Protein AF-E4YL07-F1 (afdb_monomer_lite)

Sequence (299 aa):
MWNIFQQNDKGYEIISSAKDDEYVHQRGNPYQYEKFANAGINSRPESSLFDFERAEDDPHLAEIEAKKEKNRASRNTIGIVIALCAGLMYGLQSVVVKQATLEGISITECLLTRSVFQLGVMPLVSLCSSMSFFVPKHHHRNVFFICTFYTFASTSVFGAFSLILPDAAVAGRSASRTIISVILTVVTLREAVTALQLCALSIAVLGMVLMGISTTQLNDFYVSNSWRIVGGFFLCFLGGLFRSIGFTRYRQIKEEVSAEAIVFWHALQSCCLNVPVSLIFQNYSIPSIKFLHERCSMI

InterPro domains:
  IPR000620 EamA domain [PF00892] (78-211)

Organism: Oikopleura dioica (NCBI:txid34765)

Radius of gyration: 28.69 Å; chains: 1; bounding box: 78×48×98 Å

Foldseek 3Di:
DDDDDDDDPDDDDDDDDDDDDDDPPPPDDPPPVVVPPPPDDDDDDDDPPDPPPDPVPDVVVVVVVVVVVVVVVVVVVVVVVVVVVVLVVLLVLLVVLQVCVVVVNDLLNSLLVVLVVLLVVLVVVCVVVVDDLDDDPVCPVLLVLLLVLLLLLSSLLSLLSNLAPSVLSSLLLVLLLLLLLVVCCCVPVVDDDDPVSVVVNVVSVVVNVVSVVVRVVVCVVPPPDVVSVVSSSVSSNSSSNSNSVSVSSCVVCCVRGPPSSSSNVSSVVSNVVSVVVCVVVDPPPPPDCVVVVVVVVVD

Secondary structure (DSSP, 8-state):
--------SS-------------------TTSGGGGTTS---------------TTS-HHHHHHHHHHHHHHHHHHHHHHHHHHHHHHHHHHHHHHHHHHHHTT--HHHHHHHHHHHHHHHHHHHHHHHT------GGGHHHHHHHHHHHHHHHHHHHHHHHHS-HHHHHHHHHHHHHHHHHHHIIIII-PPPPHHHHHHHHHHHHHHHHHHHHHHHHHTTT---HHHHHHHHHHHHHHHHHHHHHHHHHHHHTTTS-HHHHHHHHHHHHHHHHHHHHHHH-------THHHHHHHTT-

pLDDT: mean 75.44, std 21.83, range [22.44, 97.44]

Structure (mmCIF, N/CA/C/O backbone):
data_AF-E4YL07-F1
#
_entry.id   AF-E4YL07-F1
#
loop_
_atom_site.group_PDB
_atom_site.id
_atom_site.type_symbol
_atom_site.label_atom_id
_atom_site.label_alt_id
_atom_site.label_comp_id
_atom_site.label_asym_id
_atom_site.label_entity_id
_atom_site.label_seq_id
_atom_site.pdbx_PDB_ins_code
_atom_site.Cartn_x
_atom_site.Cartn_y
_atom_site.Cartn_z
_atom_site.occupancy
_atom_site.B_iso_or_equiv
_atom_site.auth_seq_id
_atom_site.auth_comp_id
_atom_site.auth_asym_id
_atom_site.auth_atom_id
_atom_site.pdbx_PDB_model_num
ATOM 1 N N . MET A 1 1 ? -36.630 -2.403 2.784 1.00 32.78 1 MET A N 1
ATOM 2 C CA . MET A 1 1 ? -37.838 -2.886 2.089 1.00 32.78 1 MET A CA 1
ATOM 3 C C . MET A 1 1 ? -37.409 -3.880 1.020 1.00 32.78 1 MET A C 1
ATOM 5 O O . MET A 1 1 ? -37.267 -3.507 -0.130 1.00 32.78 1 MET A O 1
ATOM 9 N N . TRP A 1 2 ? -37.113 -5.104 1.452 1.00 22.44 2 TRP A N 1
ATOM 10 C CA . TRP A 1 2 ? -37.066 -6.330 0.656 1.00 22.44 2 TRP A CA 1
ATOM 11 C C . TRP A 1 2 ? -37.514 -7.416 1.635 1.00 22.44 2 TRP A C 1
ATOM 13 O O . TRP A 1 2 ? -36.857 -7.647 2.648 1.00 22.44 2 TRP A O 1
ATOM 23 N N . ASN A 1 3 ? -38.716 -7.930 1.390 1.00 28.58 3 ASN A N 1
ATOM 24 C CA . ASN A 1 3 ? -39.356 -8.996 2.145 1.00 28.58 3 ASN A CA 1
ATOM 25 C C . ASN A 1 3 ? -38.739 -10.326 1.722 1.00 28.58 3 ASN A C 1
ATOM 27 O O . ASN A 1 3 ? -38.656 -10.598 0.526 1.00 28.58 3 ASN A O 1
ATOM 31 N N . ILE A 1 4 ? -38.403 -11.175 2.688 1.00 29.11 4 ILE A N 1
ATOM 32 C CA . ILE A 1 4 ? -38.381 -12.619 2.476 1.00 29.11 4 ILE A CA 1
ATOM 33 C C . ILE A 1 4 ? -39.263 -13.220 3.563 1.00 29.11 4 ILE A C 1
ATOM 35 O O . ILE A 1 4 ? -38.966 -13.147 4.752 1.00 29.11 4 ILE A O 1
ATOM 39 N N . PHE A 1 5 ? -40.393 -13.746 3.102 1.00 27.59 5 PHE A N 1
ATOM 40 C CA . PHE A 1 5 ? -41.274 -14.637 3.832 1.00 27.59 5 PHE A CA 1
ATOM 41 C C . PHE A 1 5 ? -40.517 -15.930 4.156 1.00 27.59 5 PHE A C 1
ATOM 43 O O . PHE A 1 5 ? -39.962 -16.558 3.256 1.00 27.59 5 PHE A O 1
ATOM 50 N N . GLN A 1 6 ? -40.552 -16.357 5.415 1.00 26.91 6 GLN A N 1
ATOM 51 C CA . GLN A 1 6 ? -40.430 -17.769 5.766 1.00 26.91 6 GLN A CA 1
ATOM 52 C C . GLN A 1 6 ? -41.775 -18.221 6.330 1.00 26.91 6 GLN A C 1
ATOM 54 O O . GLN A 1 6 ? -42.242 -17.727 7.353 1.00 26.91 6 GLN A O 1
ATOM 59 N N . GLN A 1 7 ? -42.414 -19.121 5.589 1.00 26.14 7 GLN A N 1
ATOM 60 C CA . GLN A 1 7 ? -43.639 -19.813 5.954 1.00 26.14 7 GLN A CA 1
ATOM 61 C C . GLN A 1 7 ? -43.263 -20.978 6.877 1.00 26.14 7 GLN A C 1
ATOM 63 O O . GLN A 1 7 ? -42.385 -21.773 6.548 1.00 26.14 7 GLN A O 1
ATOM 68 N N . ASN A 1 8 ? -43.888 -21.017 8.052 1.00 31.56 8 ASN A N 1
ATOM 69 C CA . ASN A 1 8 ? -43.633 -21.974 9.121 1.00 31.56 8 ASN A CA 1
ATOM 70 C C . ASN A 1 8 ? -44.830 -22.937 9.203 1.00 31.56 8 ASN A C 1
ATOM 72 O O . ASN A 1 8 ? -45.934 -22.507 9.533 1.00 31.56 8 ASN A O 1
ATOM 76 N N . ASP A 1 9 ? -44.628 -24.223 8.912 1.00 32.38 9 ASP A N 1
ATOM 77 C CA . ASP A 1 9 ? -45.619 -25.280 9.156 1.00 32.38 9 ASP A CA 1
ATOM 78 C C . ASP A 1 9 ? -45.497 -25.751 10.607 1.00 32.38 9 ASP A C 1
ATOM 80 O O . ASP A 1 9 ? -44.844 -26.757 10.889 1.00 32.38 9 ASP A O 1
ATOM 84 N N . LYS A 1 10 ? -46.085 -24.974 11.526 1.00 31.39 10 LYS A N 1
ATOM 85 C CA . LYS A 1 10 ? -46.635 -25.402 12.829 1.00 31.39 10 LYS A CA 1
ATOM 86 C C . LYS A 1 10 ? -47.114 -24.179 13.617 1.00 31.39 10 LYS A C 1
ATOM 88 O O . LYS A 1 10 ? -46.307 -23.472 14.201 1.00 31.39 10 LYS A O 1
ATOM 93 N N . GLY A 1 11 ? -48.436 -23.992 13.630 1.00 29.00 11 GLY A N 1
ATOM 94 C CA . GLY A 1 11 ? -49.216 -23.445 14.748 1.00 29.00 11 GLY A CA 1
ATOM 95 C C . GLY A 1 11 ? -48.890 -22.029 15.230 1.00 29.00 11 GLY A C 1
ATOM 96 O O . GLY A 1 11 ? -47.898 -21.796 15.908 1.00 29.00 11 GLY A O 1
ATOM 97 N N . TYR A 1 12 ? -49.803 -21.095 14.965 1.00 29.11 12 TYR A N 1
ATOM 98 C CA . TYR A 1 12 ? -49.808 -19.769 15.576 1.00 29.11 12 TYR A CA 1
ATOM 99 C C . TYR A 1 12 ? -50.217 -19.860 17.051 1.00 29.11 12 TYR A C 1
ATOM 101 O O . TYR A 1 12 ? -51.385 -20.098 17.351 1.00 29.11 12 TYR A O 1
ATOM 109 N N . GLU A 1 13 ? -49.277 -19.604 17.959 1.00 27.00 13 GLU A N 1
ATOM 110 C CA . GLU A 1 13 ? -49.576 -19.151 19.317 1.00 27.00 13 GLU A CA 1
ATOM 111 C C . GLU A 1 13 ? -49.213 -17.668 19.423 1.00 27.00 13 GLU A C 1
ATOM 113 O O . GLU A 1 13 ? -48.058 -17.262 19.294 1.00 27.00 13 GLU A O 1
ATOM 118 N N . ILE A 1 14 ? -50.242 -16.842 19.606 1.00 30.27 14 ILE A N 1
ATOM 119 C CA . ILE A 1 14 ? -50.115 -15.432 19.959 1.00 30.27 14 ILE A CA 1
ATOM 120 C C . ILE A 1 14 ? -50.031 -15.393 21.483 1.00 30.27 14 ILE A C 1
ATOM 122 O O . ILE A 1 14 ? -51.046 -15.557 22.155 1.00 30.27 14 ILE A O 1
ATOM 126 N N . ILE A 1 15 ? -48.841 -15.150 22.028 1.00 31.19 15 ILE A N 1
ATOM 127 C CA . ILE A 1 15 ? -48.692 -14.741 23.426 1.00 31.19 15 ILE A CA 1
ATOM 128 C C . ILE A 1 15 ? -48.146 -13.319 23.423 1.00 31.19 15 ILE A C 1
ATOM 130 O O . ILE A 1 15 ? -46.951 -13.073 23.276 1.00 31.19 15 ILE A O 1
ATOM 134 N N . SER A 1 16 ? -49.065 -12.365 23.565 1.00 31.33 16 SER A N 1
ATOM 135 C CA . SER A 1 16 ? -48.730 -11.046 24.075 1.00 31.33 16 SER A CA 1
ATOM 136 C C . SER A 1 16 ? -48.441 -11.182 25.568 1.00 31.33 16 SER A C 1
ATOM 138 O O . SER A 1 16 ? -49.342 -11.526 26.332 1.00 31.33 16 SER A O 1
ATOM 140 N N . SER A 1 17 ? -47.229 -10.858 26.001 1.00 28.56 17 SER A N 1
ATOM 141 C CA . SER A 1 17 ? -47.010 -10.443 27.382 1.00 28.56 17 SER A CA 1
ATOM 142 C C . SER A 1 17 ? -46.048 -9.272 27.389 1.00 28.56 17 SER A C 1
ATOM 144 O O . SER A 1 17 ? -44.857 -9.399 27.123 1.00 28.56 17 SER A O 1
ATOM 146 N N . ALA A 1 18 ? -46.633 -8.107 27.639 1.00 34.38 18 ALA A N 1
ATOM 147 C CA . ALA A 1 18 ? -45.938 -6.974 28.202 1.00 34.38 18 ALA A CA 1
ATOM 148 C C . ALA A 1 18 ? -45.446 -7.324 29.618 1.00 34.38 18 ALA A C 1
ATOM 150 O O . ALA A 1 18 ? -46.061 -8.157 30.283 1.00 34.38 18 ALA A O 1
ATOM 151 N N . LYS A 1 19 ? -44.434 -6.568 30.058 1.00 29.88 19 LYS A N 1
ATOM 152 C CA . LYS A 1 19 ? -43.814 -6.512 31.393 1.00 29.88 19 LYS A CA 1
ATOM 153 C C . LYS A 1 19 ? -42.665 -7.488 31.645 1.00 29.88 19 LYS A C 1
ATOM 155 O O . LYS A 1 19 ? -42.853 -8.697 31.674 1.00 29.88 19 LYS A O 1
ATOM 160 N N . ASP A 1 20 ? -41.482 -6.882 31.733 1.00 33.56 20 ASP A N 1
ATOM 161 C CA . ASP A 1 20 ? -40.489 -6.971 32.819 1.00 33.56 20 ASP A CA 1
ATOM 162 C C . ASP A 1 20 ? -39.134 -6.617 32.175 1.00 33.56 20 ASP A C 1
ATOM 164 O O . ASP A 1 20 ? -38.535 -7.394 31.438 1.00 33.56 20 ASP A O 1
ATOM 168 N N . ASP A 1 21 ? -38.857 -5.324 32.033 1.00 31.08 21 ASP A N 1
ATOM 169 C CA . ASP A 1 21 ? -38.105 -4.502 32.990 1.00 31.08 21 ASP A CA 1
ATOM 170 C C . ASP A 1 21 ? -36.586 -4.773 32.968 1.00 31.08 21 ASP A C 1
ATOM 172 O O . ASP A 1 21 ? -36.065 -5.800 33.384 1.00 31.08 21 ASP A O 1
ATOM 176 N N . GLU A 1 22 ? -35.891 -3.751 32.460 1.00 33.97 22 GLU A N 1
ATOM 177 C CA . GLU A 1 22 ? -34.786 -3.114 33.174 1.00 33.97 22 GLU A CA 1
ATOM 178 C C . GLU A 1 22 ? -33.501 -3.937 33.407 1.00 33.97 22 GLU A C 1
ATOM 180 O O . GLU A 1 22 ? -33.116 -4.253 34.524 1.00 33.97 22 GLU A O 1
ATOM 185 N N . TYR A 1 23 ? -32.717 -4.128 32.340 1.00 30.83 23 TYR A N 1
ATOM 186 C CA . TYR A 1 23 ? -31.251 -4.168 32.457 1.00 30.83 23 TYR A CA 1
ATOM 187 C C . TYR A 1 23 ? -30.631 -3.046 31.628 1.00 30.83 23 TYR A C 1
ATOM 189 O O . TYR A 1 23 ? -30.118 -3.213 30.520 1.00 30.83 23 TYR A O 1
ATOM 197 N N . VAL A 1 24 ? -30.707 -1.850 32.210 1.00 38.53 24 VAL A N 1
ATOM 198 C CA . VAL A 1 24 ? -29.928 -0.682 31.813 1.00 38.53 24 VAL A CA 1
ATOM 199 C C . VAL A 1 24 ? -28.451 -1.015 32.019 1.00 38.53 24 VAL A C 1
ATOM 201 O O . VAL A 1 24 ? -27.961 -1.105 33.142 1.00 38.53 24 VAL A O 1
ATOM 204 N N . HIS A 1 25 ? -27.713 -1.162 30.919 1.00 35.56 25 HIS A N 1
ATOM 205 C CA . HIS A 1 25 ? -26.254 -1.127 30.918 1.00 35.56 25 HIS A CA 1
ATOM 206 C C . HIS A 1 25 ? -25.787 0.285 31.323 1.00 35.56 25 HIS A C 1
ATOM 208 O O . HIS A 1 25 ? -25.454 1.125 30.484 1.00 35.56 25 HIS A O 1
ATOM 214 N N . GLN A 1 26 ? -25.742 0.553 32.630 1.00 36.38 26 GLN A N 1
ATOM 215 C CA . GLN A 1 26 ? -24.944 1.635 33.193 1.00 36.38 26 GLN A CA 1
ATOM 216 C C . GLN A 1 26 ? -23.466 1.285 32.981 1.00 36.38 26 GLN A C 1
ATOM 218 O O . GLN A 1 26 ? -22.849 0.554 33.754 1.00 36.38 26 GLN A O 1
ATOM 223 N N . ARG A 1 27 ? -22.872 1.805 31.902 1.00 38.25 27 ARG A N 1
ATOM 224 C CA . ARG A 1 27 ? -21.420 1.997 31.854 1.00 38.25 27 ARG A CA 1
ATOM 225 C C . ARG A 1 27 ? -21.085 3.063 32.891 1.00 38.25 27 ARG A C 1
ATOM 227 O O . ARG A 1 27 ? -21.367 4.240 32.675 1.00 38.25 27 ARG A O 1
ATOM 234 N N . GLY A 1 28 ? -20.524 2.623 34.014 1.00 34.16 28 GLY A N 1
ATOM 235 C CA . GLY A 1 28 ? -20.015 3.489 35.068 1.00 34.16 28 GLY A CA 1
ATOM 236 C C . GLY A 1 28 ? -19.088 4.554 34.489 1.00 34.16 28 GLY A C 1
ATOM 237 O O . GLY A 1 28 ? -18.113 4.255 33.800 1.00 34.16 28 GLY A O 1
ATOM 238 N N . ASN A 1 29 ? -19.443 5.805 34.749 1.00 35.16 29 ASN A N 1
ATOM 239 C CA . ASN A 1 29 ? -18.642 6.976 34.451 1.00 35.16 29 ASN A CA 1
ATOM 240 C C . ASN A 1 29 ? -17.489 7.020 35.481 1.00 35.16 29 ASN A C 1
ATOM 242 O O . ASN A 1 29 ? -17.779 7.108 36.676 1.00 35.16 29 ASN A O 1
ATOM 246 N N . PRO A 1 30 ? -16.203 6.951 35.086 1.00 44.00 30 PRO A N 1
ATOM 247 C CA . PRO A 1 30 ? -15.077 6.845 36.026 1.00 44.00 30 PRO A CA 1
ATOM 248 C C . PRO A 1 30 ? -14.866 8.083 36.923 1.00 44.00 30 PRO A C 1
ATOM 250 O O . PRO A 1 30 ? -14.010 8.063 37.798 1.00 44.00 30 PRO A O 1
ATOM 253 N N . TYR A 1 31 ? -15.667 9.140 36.764 1.00 41.28 31 TYR A N 1
ATOM 254 C CA . TYR A 1 31 ? -15.576 10.382 37.538 1.00 41.28 31 TYR A CA 1
ATOM 255 C C . TYR A 1 31 ? -16.430 10.417 38.818 1.00 41.28 31 TYR A C 1
ATOM 257 O O . TYR A 1 31 ? -16.437 11.428 39.516 1.00 41.28 31 TYR A O 1
ATOM 265 N N . GLN A 1 32 ? -17.162 9.350 39.161 1.00 38.47 32 GLN A N 1
ATOM 266 C CA . GLN A 1 32 ? -18.010 9.356 40.366 1.00 38.47 32 GLN A CA 1
ATOM 267 C C . GLN A 1 32 ? -17.274 8.990 41.669 1.00 38.47 32 GLN A C 1
ATOM 269 O O . GLN A 1 32 ? -17.819 9.221 42.747 1.00 38.47 32 GLN A O 1
ATOM 274 N N . TYR A 1 33 ? -16.030 8.501 41.596 1.00 40.25 33 TYR A N 1
ATOM 275 C CA . TYR A 1 33 ? -15.240 8.140 42.782 1.00 40.25 33 TYR A CA 1
ATOM 276 C C . TYR A 1 33 ? -14.569 9.333 43.485 1.00 40.25 33 TYR A C 1
ATOM 278 O O . TYR A 1 33 ? -14.277 9.246 44.674 1.00 40.25 33 TYR A O 1
ATOM 286 N N . GLU A 1 34 ? -14.396 10.483 42.826 1.00 42.44 34 GLU A N 1
ATOM 287 C CA . GLU A 1 34 ? -13.798 11.667 43.474 1.00 42.44 34 GLU A CA 1
ATOM 288 C C . GLU A 1 34 ? -14.759 12.396 44.426 1.00 42.44 34 GLU A C 1
ATOM 290 O O . GLU A 1 34 ? -14.327 13.190 45.262 1.00 42.44 34 GLU A O 1
ATOM 295 N N . LYS A 1 35 ? -16.068 12.114 44.363 1.00 41.03 35 LYS A N 1
ATOM 296 C CA . LYS A 1 35 ? -17.064 12.843 45.164 1.00 41.03 35 LYS A CA 1
ATOM 297 C C . LYS A 1 35 ? -17.177 12.369 46.619 1.00 41.03 35 LYS A C 1
ATOM 299 O O . LYS A 1 35 ? -17.832 13.040 47.410 1.00 41.03 35 LYS A O 1
ATOM 304 N N . PHE A 1 36 ? -16.512 11.271 46.983 1.00 44.47 36 PHE A N 1
ATOM 305 C CA . PHE A 1 36 ? -16.490 10.752 48.357 1.00 44.47 36 PHE A CA 1
ATOM 306 C C . PHE A 1 36 ? -15.168 11.002 49.096 1.00 44.47 36 PHE A C 1
ATOM 308 O O . PHE A 1 36 ? -15.112 10.804 50.304 1.00 44.47 36 PHE A O 1
ATOM 315 N N . ALA A 1 37 ? -14.126 11.498 48.420 1.00 46.59 37 ALA A N 1
ATOM 316 C CA . ALA A 1 37 ? -12.819 11.723 49.045 1.00 46.59 37 ALA A CA 1
ATOM 317 C C . ALA A 1 37 ? -12.710 13.048 49.830 1.00 46.59 37 ALA A C 1
ATOM 319 O O . ALA A 1 37 ? -11.766 13.222 50.591 1.00 46.59 37 ALA A O 1
ATOM 320 N N . ASN A 1 38 ? -13.665 13.977 49.679 1.00 44.72 38 ASN A N 1
ATOM 321 C CA . ASN A 1 38 ? -13.593 15.323 50.274 1.00 44.72 38 ASN A CA 1
ATOM 322 C C . ASN A 1 38 ? -14.697 15.636 51.303 1.00 44.72 38 ASN A C 1
ATOM 324 O O . ASN A 1 38 ? -14.893 16.795 51.672 1.00 44.72 38 ASN A O 1
ATOM 328 N N . ALA A 1 39 ? -15.408 14.627 51.810 1.00 41.34 39 ALA A N 1
ATOM 329 C CA . ALA A 1 39 ? -16.344 14.819 52.913 1.00 41.34 39 ALA A CA 1
ATOM 330 C C . ALA A 1 39 ? -15.620 14.715 54.269 1.00 41.34 39 ALA A C 1
ATOM 332 O O . ALA A 1 39 ? -15.518 13.645 54.852 1.00 41.34 39 ALA A O 1
ATOM 333 N N . GLY A 1 40 ? -15.135 15.860 54.754 1.00 39.84 40 GLY A N 1
ATOM 334 C CA . GLY A 1 40 ? -15.145 16.231 56.174 1.00 39.84 40 GLY A CA 1
ATOM 335 C C . GLY A 1 40 ? -14.431 15.312 57.168 1.00 39.84 40 GLY A C 1
ATOM 336 O O . GLY A 1 40 ? -15.035 14.437 57.780 1.00 39.84 40 GLY A O 1
ATOM 337 N N . ILE A 1 41 ? -13.178 15.657 57.465 1.00 49.72 41 ILE A N 1
ATOM 338 C CA . ILE A 1 41 ? -12.532 15.352 58.744 1.00 49.72 41 ILE A CA 1
ATOM 339 C C . ILE A 1 41 ? -13.345 16.046 59.847 1.00 49.72 41 ILE A C 1
ATOM 341 O O . ILE A 1 41 ? -13.271 17.263 59.987 1.00 49.72 41 ILE A O 1
ATOM 345 N N . ASN A 1 42 ? -14.126 15.283 60.611 1.00 42.34 42 ASN A N 1
ATOM 346 C CA . ASN A 1 42 ? -14.550 15.641 61.965 1.00 42.34 42 ASN A CA 1
ATOM 347 C C . ASN A 1 42 ? -14.788 14.361 62.782 1.00 42.34 42 ASN A C 1
ATOM 349 O O . ASN A 1 42 ? -15.813 13.696 62.671 1.00 42.34 42 ASN A O 1
ATOM 353 N N . SER A 1 43 ? -13.756 14.023 63.553 1.00 51.12 43 SER A N 1
ATOM 354 C CA . SER A 1 43 ? -13.788 13.392 64.878 1.00 51.12 43 SER A CA 1
ATOM 355 C C . SER A 1 43 ? -15.057 12.630 65.299 1.00 51.12 43 SER A C 1
ATOM 357 O O . SER A 1 43 ? -15.980 13.182 65.898 1.00 51.12 43 SER A O 1
ATOM 359 N N . ARG A 1 44 ? -14.995 11.299 65.185 1.00 36.06 44 ARG A N 1
ATOM 360 C CA . ARG A 1 44 ? -15.591 10.387 66.173 1.00 36.06 44 ARG A CA 1
ATOM 361 C C . ARG A 1 44 ? -14.720 9.134 66.325 1.00 36.06 44 ARG A C 1
ATOM 363 O O . ARG A 1 44 ? -14.336 8.567 65.304 1.00 36.06 44 ARG A O 1
ATOM 370 N N . PRO A 1 45 ? -14.376 8.722 67.558 1.00 51.12 45 PRO A N 1
ATOM 371 C CA . PRO A 1 45 ? -13.672 7.475 67.802 1.00 51.12 45 PRO A CA 1
ATOM 372 C C . PRO A 1 45 ? -14.673 6.311 67.874 1.00 51.12 45 PRO A C 1
ATOM 374 O O . PRO A 1 45 ? -15.839 6.508 68.205 1.00 51.12 45 PRO A O 1
ATOM 377 N N . GLU A 1 46 ? -14.168 5.113 67.591 1.00 48.91 46 GLU A N 1
ATOM 378 C CA . GLU A 1 46 ? -14.812 3.806 67.784 1.00 48.91 46 GLU A CA 1
ATOM 379 C C . GLU A 1 46 ? -15.950 3.419 66.829 1.00 48.91 46 GLU A C 1
ATOM 381 O O . GLU A 1 46 ? -17.139 3.517 67.117 1.00 48.91 46 GLU A O 1
ATOM 386 N N . SER A 1 47 ? -15.545 2.798 65.723 1.00 41.19 47 SER A N 1
ATOM 387 C CA . SER A 1 47 ? -16.241 1.624 65.194 1.00 41.19 47 SER A CA 1
ATOM 388 C C . SER A 1 47 ? -15.218 0.714 64.515 1.00 41.19 47 SER A C 1
ATOM 390 O O . SER A 1 47 ? -14.841 0.926 63.364 1.00 41.19 47 SER A O 1
ATOM 392 N N . SER A 1 48 ? -14.742 -0.286 65.251 1.00 45.53 48 SER A N 1
ATOM 393 C CA . SER A 1 48 ? -13.951 -1.413 64.754 1.00 45.53 48 SER A CA 1
ATOM 394 C C . SER A 1 48 ? -14.880 -2.443 64.100 1.00 45.53 48 SER A C 1
ATOM 396 O O . SER A 1 48 ? -15.107 -3.518 64.652 1.00 45.53 48 SER A O 1
ATOM 398 N N . LEU A 1 49 ? -15.519 -2.082 62.985 1.00 45.19 49 LEU A N 1
ATOM 399 C CA . LEU A 1 49 ? -16.429 -3.002 62.294 1.00 45.19 49 LEU A CA 1
ATOM 400 C C . LEU A 1 49 ? -16.537 -2.733 60.789 1.00 45.19 49 LEU A C 1
ATOM 402 O O . LEU A 1 49 ? -17.618 -2.792 60.221 1.00 45.19 49 LEU A O 1
ATOM 406 N N . PHE A 1 50 ? -15.412 -2.420 60.157 1.00 41.31 50 PHE A N 1
ATOM 407 C CA . PHE A 1 50 ? -15.205 -2.629 58.728 1.00 41.31 50 PHE A CA 1
ATOM 408 C C . PHE A 1 50 ? -13.725 -2.949 58.553 1.00 41.31 50 PHE A C 1
ATOM 410 O O . PHE A 1 50 ? -12.916 -2.066 58.268 1.00 41.31 50 PHE A O 1
ATOM 417 N N . ASP A 1 51 ? -13.369 -4.214 58.773 1.00 42.94 51 ASP A N 1
ATOM 418 C CA . ASP A 1 51 ? -12.190 -4.763 58.120 1.00 42.94 51 ASP A CA 1
ATOM 419 C C . ASP A 1 51 ? -12.479 -4.672 56.621 1.00 42.94 51 ASP A C 1
ATOM 421 O O . ASP A 1 51 ? -13.238 -5.458 56.054 1.00 42.94 51 ASP A O 1
ATOM 425 N N . PHE A 1 52 ? -11.935 -3.637 55.981 1.00 45.97 52 PHE A N 1
ATOM 426 C CA . PHE A 1 52 ? -11.661 -3.678 54.554 1.00 45.97 52 PHE A CA 1
ATOM 427 C C . PHE A 1 52 ? -10.619 -4.782 54.365 1.00 45.97 52 PHE A C 1
ATOM 429 O O . PHE A 1 52 ? -9.421 -4.513 54.265 1.00 45.97 52 PHE A O 1
ATOM 436 N N . GLU A 1 53 ? -11.081 -6.032 54.360 1.00 48.94 53 GLU A N 1
ATOM 437 C CA . GLU A 1 53 ? -10.397 -7.114 53.671 1.00 48.94 53 GLU A CA 1
ATOM 438 C C . GLU A 1 53 ? -10.091 -6.553 52.284 1.00 48.94 53 GLU A C 1
ATOM 440 O O . GLU A 1 53 ? -10.989 -6.154 51.532 1.00 48.94 53 GLU A O 1
ATOM 445 N N . ARG A 1 54 ? -8.799 -6.333 52.028 1.00 52.06 54 ARG A N 1
ATOM 446 C CA . ARG A 1 54 ? -8.325 -5.763 50.776 1.00 52.06 54 ARG A CA 1
ATOM 447 C C . ARG A 1 54 ? -8.974 -6.560 49.661 1.00 52.06 54 ARG A C 1
ATOM 449 O O . ARG A 1 54 ? -8.815 -7.771 49.592 1.00 52.06 54 ARG A O 1
ATOM 456 N N . ALA A 1 55 ? -9.595 -5.863 48.719 1.00 50.59 55 ALA A N 1
ATOM 457 C CA . ALA A 1 55 ? -10.020 -6.447 47.452 1.00 50.59 55 ALA A CA 1
ATOM 458 C C . ALA A 1 55 ? -8.853 -7.077 46.640 1.00 50.59 55 ALA A C 1
ATOM 460 O O . ALA A 1 55 ? -9.078 -7.530 45.525 1.00 50.59 55 ALA A O 1
ATOM 461 N N . GLU A 1 56 ? -7.621 -7.101 47.173 1.00 54.22 56 GLU A N 1
ATOM 462 C CA . GLU A 1 56 ? -6.476 -7.868 46.667 1.00 54.22 56 GLU A CA 1
ATOM 463 C C . GLU A 1 56 ? -6.546 -9.371 47.000 1.00 54.22 56 GLU A C 1
ATOM 465 O O . GLU A 1 56 ? -5.894 -10.145 46.305 1.00 54.22 56 GLU A O 1
ATOM 470 N N . ASP A 1 57 ? -7.339 -9.803 47.990 1.00 58.53 57 ASP A N 1
ATOM 471 C CA . ASP A 1 57 ? -7.369 -11.209 48.439 1.00 58.53 57 ASP A CA 1
ATOM 472 C C . ASP A 1 57 ? -8.531 -12.037 47.849 1.00 58.53 57 ASP A C 1
ATOM 474 O O . ASP A 1 57 ? -8.694 -13.205 48.201 1.00 58.53 57 ASP A O 1
ATOM 478 N N . ASP A 1 58 ? -9.328 -11.485 46.920 1.00 67.56 58 ASP A N 1
ATOM 479 C CA . ASP A 1 58 ? -10.354 -12.263 46.212 1.00 67.56 58 ASP A CA 1
ATOM 480 C C . ASP A 1 58 ? -9.701 -13.120 45.100 1.00 67.56 58 ASP A C 1
ATOM 482 O O . ASP A 1 58 ? -9.287 -12.582 44.060 1.00 67.56 58 ASP A O 1
ATOM 486 N N . PRO A 1 59 ? -9.621 -14.460 45.255 1.00 73.12 59 PRO A N 1
ATOM 487 C CA . PRO A 1 59 ? -8.985 -15.344 44.276 1.00 73.12 59 PRO A CA 1
ATOM 488 C C . PRO A 1 59 ? -9.656 -15.280 42.895 1.00 73.12 59 PRO A C 1
ATOM 490 O O . PRO A 1 59 ? -9.015 -15.563 41.878 1.00 73.12 59 PRO A O 1
ATOM 493 N N . HIS A 1 60 ? -10.923 -14.863 42.830 1.00 74.56 60 HIS A N 1
ATOM 494 C CA . HIS A 1 60 ? -11.656 -14.716 41.580 1.00 74.56 60 HIS A CA 1
ATOM 495 C C . HIS A 1 60 ? -11.219 -13.464 40.794 1.00 74.56 60 HIS A C 1
ATOM 497 O O . HIS A 1 60 ? -11.217 -13.473 39.558 1.00 74.56 60 HIS A O 1
ATOM 503 N N . LEU A 1 61 ? -10.783 -12.394 41.473 1.00 73.38 61 LEU A N 1
ATOM 504 C CA . LEU A 1 61 ? -10.263 -11.191 40.816 1.00 73.38 61 LEU A CA 1
ATOM 505 C C . LEU A 1 61 ? -8.884 -11.453 40.191 1.00 73.38 61 LEU A C 1
ATOM 507 O O . LEU A 1 61 ? -8.663 -11.095 39.031 1.00 73.38 61 LEU A O 1
ATOM 511 N N . ALA A 1 62 ? -8.011 -12.173 40.902 1.00 77.19 62 ALA A N 1
ATOM 512 C CA . ALA A 1 62 ? -6.705 -12.598 40.397 1.00 77.19 62 ALA A CA 1
ATOM 513 C C . ALA A 1 62 ? -6.823 -13.512 39.159 1.00 77.19 62 ALA A C 1
ATOM 515 O O . ALA A 1 62 ? -6.079 -13.351 38.187 1.00 77.19 62 ALA A O 1
ATOM 516 N N . GLU A 1 63 ? -7.801 -14.427 39.133 1.00 80.06 63 GLU A N 1
ATOM 517 C CA . GLU A 1 63 ? -8.062 -15.271 37.958 1.00 80.06 63 GLU A CA 1
ATOM 518 C C . GLU A 1 63 ? -8.558 -14.447 36.754 1.00 80.06 63 GLU A C 1
ATOM 520 O O . GLU A 1 63 ? -8.122 -14.661 35.614 1.00 80.06 63 GLU A O 1
ATOM 525 N N . ILE A 1 64 ? -9.430 -13.457 36.985 1.00 79.81 64 ILE A N 1
ATOM 526 C CA . ILE A 1 64 ? -9.907 -12.544 35.936 1.00 79.81 64 ILE A CA 1
ATOM 527 C C . ILE A 1 64 ? -8.754 -11.704 35.374 1.00 79.81 64 ILE A C 1
ATOM 529 O O . ILE A 1 64 ? -8.682 -11.511 34.153 1.00 79.81 64 ILE A O 1
ATOM 533 N N . GLU A 1 65 ? -7.856 -11.203 36.221 1.00 80.62 65 GLU A N 1
ATOM 534 C CA . GLU A 1 65 ? -6.685 -10.431 35.797 1.00 80.62 65 GLU A CA 1
ATOM 535 C C . GLU A 1 65 ? -5.689 -11.286 35.013 1.00 80.62 65 GLU A C 1
ATOM 537 O O . GLU A 1 65 ? -5.320 -10.902 33.899 1.00 80.62 65 GLU A O 1
ATOM 542 N N . ALA A 1 66 ? -5.372 -12.494 35.485 1.00 76.00 66 ALA A N 1
ATOM 543 C CA . ALA A 1 66 ? -4.525 -13.441 34.761 1.00 76.00 66 ALA A CA 1
ATOM 544 C C . ALA A 1 66 ? -5.128 -13.832 33.398 1.00 76.00 66 ALA A C 1
ATOM 546 O O . ALA A 1 66 ? -4.426 -13.908 32.382 1.00 76.00 66 ALA A O 1
ATOM 547 N N . LYS A 1 67 ? -6.452 -14.024 33.322 1.00 78.06 67 LYS A N 1
ATOM 548 C CA . LYS A 1 67 ? -7.156 -14.309 32.060 1.00 78.06 67 LYS A CA 1
ATOM 549 C C . LYS A 1 67 ? -7.153 -13.100 31.120 1.00 78.06 67 LYS A C 1
ATOM 551 O O . LYS A 1 67 ? -6.973 -13.271 29.910 1.00 78.06 67 LYS A O 1
ATOM 556 N N . LYS A 1 68 ? -7.309 -11.877 31.642 1.00 75.31 68 LYS A N 1
ATOM 557 C CA . LYS A 1 68 ? -7.176 -10.628 30.866 1.00 75.31 68 LYS A CA 1
ATOM 558 C C . LYS A 1 68 ? -5.754 -10.447 30.341 1.00 75.31 68 LYS A C 1
ATOM 560 O O . LYS A 1 68 ? -5.589 -10.096 29.171 1.00 75.31 68 LYS A O 1
ATOM 565 N N . GLU A 1 69 ? -4.746 -10.720 31.161 1.00 77.25 69 GLU A N 1
ATOM 566 C CA . GLU A 1 69 ? -3.338 -10.608 30.791 1.00 77.25 69 GLU A CA 1
ATOM 567 C C . GLU A 1 69 ? -2.953 -11.649 29.733 1.00 77.25 69 GLU A C 1
ATOM 569 O O . GLU A 1 69 ? -2.398 -11.290 28.692 1.00 77.25 69 GLU A O 1
ATOM 574 N N . LYS A 1 70 ? -3.376 -12.908 29.901 1.00 75.88 70 LYS A N 1
ATOM 575 C CA . LYS A 1 70 ? -3.206 -13.971 28.898 1.00 75.88 70 LYS A CA 1
ATOM 576 C C . LYS A 1 70 ? -3.878 -13.622 27.566 1.00 75.88 70 LYS A C 1
ATOM 578 O O . LYS A 1 70 ? -3.279 -13.794 26.502 1.00 75.88 70 LYS A O 1
ATOM 583 N N . ASN A 1 71 ? -5.096 -13.077 27.608 1.00 75.12 71 ASN A N 1
ATOM 584 C CA . ASN A 1 71 ? -5.806 -12.619 26.410 1.00 75.12 71 ASN A CA 1
ATOM 585 C C . ASN A 1 71 ? -5.107 -11.422 25.742 1.00 75.12 71 ASN A C 1
ATOM 587 O O . ASN A 1 71 ? -5.067 -11.339 24.511 1.00 75.12 71 ASN A O 1
ATOM 591 N N . ARG A 1 72 ? -4.525 -10.508 26.528 1.00 73.50 72 ARG A N 1
ATOM 592 C CA . ARG A 1 72 ? -3.741 -9.371 26.022 1.00 73.50 72 ARG A CA 1
ATOM 593 C C . ARG A 1 72 ? -2.444 -9.844 25.364 1.00 73.50 72 ARG A C 1
ATOM 595 O O . ARG A 1 72 ? -2.143 -9.400 24.257 1.00 73.50 72 ARG A O 1
ATOM 602 N N . ALA A 1 73 ? -1.725 -10.769 25.997 1.00 72.00 73 ALA A N 1
ATOM 603 C CA . ALA A 1 73 ? -0.511 -11.368 25.453 1.00 72.00 73 ALA A CA 1
ATOM 604 C C . ALA A 1 73 ? -0.792 -12.085 24.123 1.00 72.00 73 ALA A C 1
ATOM 606 O O . ALA A 1 73 ? -0.147 -11.785 23.121 1.00 72.00 73 ALA A O 1
ATOM 607 N N . SER A 1 74 ? -1.826 -12.933 24.069 1.00 80.44 74 SER A N 1
ATOM 608 C CA . SER A 1 74 ? -2.235 -13.627 22.839 1.00 80.44 74 SER A CA 1
ATOM 609 C C . SER A 1 74 ? -2.598 -12.655 21.707 1.00 80.44 74 SER A C 1
ATOM 611 O O . SER A 1 74 ? -2.134 -12.820 20.577 1.00 80.44 74 SER A O 1
ATOM 613 N N . ARG A 1 75 ? -3.352 -11.586 22.002 1.00 78.62 75 ARG A N 1
ATOM 614 C CA . ARG A 1 75 ? -3.708 -10.560 21.008 1.00 78.62 75 ARG A CA 1
ATOM 615 C C . ARG A 1 75 ? -2.481 -9.807 20.483 1.00 78.62 75 ARG A C 1
ATOM 617 O O . ARG A 1 75 ? -2.408 -9.535 19.285 1.00 78.62 75 ARG A O 1
ATOM 624 N N . ASN A 1 76 ? -1.514 -9.506 21.349 1.00 81.69 76 ASN A N 1
ATOM 625 C CA . ASN A 1 76 ? -0.264 -8.860 20.948 1.00 81.69 76 ASN A CA 1
ATOM 626 C C . ASN A 1 76 ? 0.572 -9.776 20.045 1.00 81.69 76 ASN A C 1
ATOM 628 O O . ASN A 1 76 ? 1.046 -9.327 19.001 1.00 81.69 76 ASN A O 1
ATOM 632 N N . THR A 1 77 ? 0.689 -11.063 20.385 1.00 84.56 77 THR A N 1
ATOM 633 C CA . THR A 1 77 ? 1.393 -12.051 19.555 1.00 84.56 77 THR A CA 1
ATOM 634 C C . THR A 1 77 ? 0.749 -12.183 18.177 1.00 84.56 77 THR A C 1
ATOM 636 O O . THR A 1 77 ? 1.453 -12.129 17.171 1.00 84.56 77 THR A O 1
ATOM 639 N N . ILE A 1 78 ? -0.585 -12.271 18.106 1.00 87.12 78 ILE A N 1
ATOM 640 C CA . ILE A 1 78 ? -1.317 -12.321 16.830 1.00 87.12 78 ILE A CA 1
ATOM 641 C C . ILE A 1 78 ? -1.041 -11.063 15.994 1.00 87.12 78 ILE A C 1
ATOM 643 O O . ILE A 1 78 ? -0.768 -11.165 14.799 1.00 87.12 78 ILE A O 1
ATOM 647 N N . GLY A 1 79 ? -1.050 -9.880 16.616 1.00 83.38 79 GLY A N 1
ATOM 648 C CA . GLY A 1 79 ? -0.736 -8.624 15.932 1.00 83.38 79 GLY A CA 1
ATOM 649 C C . GLY A 1 79 ? 0.675 -8.599 15.334 1.00 83.38 79 GLY A C 1
ATOM 650 O O . GLY A 1 79 ? 0.846 -8.184 14.186 1.00 83.38 79 GLY A O 1
ATOM 651 N N . ILE A 1 80 ? 1.673 -9.088 16.077 1.00 85.69 80 ILE A N 1
ATOM 652 C CA . ILE A 1 80 ? 3.065 -9.189 15.606 1.00 85.69 80 ILE A CA 1
ATOM 653 C C . ILE A 1 80 ? 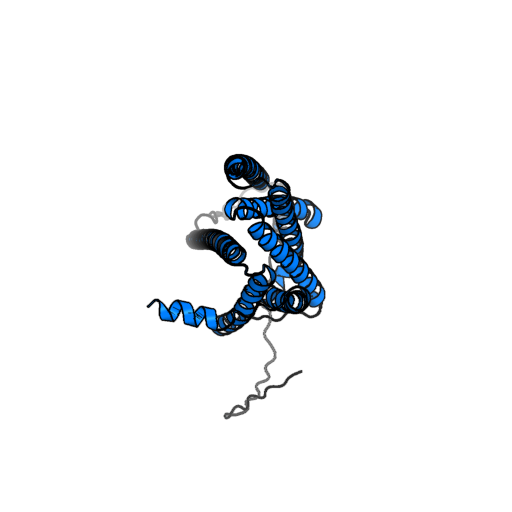3.168 -10.170 14.435 1.00 85.69 80 ILE A C 1
ATOM 655 O O . ILE A 1 80 ? 3.773 -9.838 13.416 1.00 85.69 80 ILE A O 1
ATOM 659 N N . VAL A 1 81 ? 2.539 -11.344 14.539 1.00 90.44 81 VAL A N 1
ATOM 660 C CA . VAL A 1 81 ? 2.537 -12.347 13.462 1.00 90.44 81 VAL A CA 1
ATOM 661 C C . VAL A 1 81 ? 1.901 -11.778 12.192 1.00 90.44 81 VAL A C 1
ATOM 663 O O . VAL A 1 81 ? 2.496 -11.872 11.122 1.00 90.44 81 VAL A O 1
ATOM 666 N N . ILE A 1 82 ? 0.751 -11.103 12.298 1.00 87.75 82 ILE A N 1
ATOM 667 C CA . ILE A 1 82 ? 0.099 -10.457 11.148 1.00 87.75 82 ILE A CA 1
ATOM 668 C C . ILE A 1 82 ? 1.009 -9.387 10.533 1.00 87.75 82 ILE A C 1
ATOM 670 O O . ILE A 1 82 ? 1.112 -9.303 9.309 1.00 87.75 82 ILE A O 1
ATOM 674 N N . ALA A 1 83 ? 1.692 -8.583 11.353 1.00 82.06 83 ALA A N 1
ATOM 675 C CA . ALA A 1 83 ? 2.611 -7.558 10.864 1.00 82.06 83 ALA A CA 1
ATOM 676 C C . ALA A 1 83 ? 3.811 -8.163 10.113 1.00 82.06 83 ALA A C 1
ATOM 678 O O . ALA A 1 83 ? 4.171 -7.662 9.044 1.00 82.06 83 ALA A O 1
ATOM 679 N N . LEU A 1 84 ? 4.386 -9.255 10.628 1.00 87.00 84 LEU A N 1
ATOM 680 C CA . LEU A 1 84 ? 5.481 -9.984 9.980 1.00 87.00 84 LEU A CA 1
ATOM 681 C C . LEU A 1 84 ? 5.029 -10.632 8.668 1.00 87.00 84 LEU A C 1
ATOM 683 O O . LEU A 1 84 ? 5.680 -10.436 7.641 1.00 87.00 84 LEU A O 1
ATOM 687 N N . CYS A 1 85 ? 3.887 -11.325 8.665 1.00 90.00 85 CYS A N 1
ATOM 688 C CA . CYS A 1 85 ? 3.308 -11.905 7.453 1.00 90.00 85 CYS A CA 1
ATOM 689 C C . CYS A 1 85 ? 3.013 -10.827 6.403 1.00 90.00 85 CYS A C 1
ATOM 691 O O . CYS A 1 85 ? 3.350 -10.999 5.233 1.00 90.00 85 CYS A O 1
ATOM 693 N N . ALA A 1 86 ? 2.448 -9.686 6.807 1.00 85.25 86 ALA A N 1
ATOM 694 C CA . ALA A 1 86 ? 2.213 -8.567 5.902 1.00 85.25 86 ALA A CA 1
ATOM 695 C C . ALA A 1 86 ? 3.527 -8.019 5.324 1.00 85.25 86 ALA A C 1
ATOM 697 O O . ALA A 1 86 ? 3.601 -7.764 4.123 1.00 85.25 86 ALA A O 1
ATOM 698 N N . GLY A 1 87 ? 4.564 -7.859 6.153 1.00 85.38 87 GLY A N 1
ATOM 699 C CA . GLY A 1 87 ? 5.894 -7.431 5.712 1.00 85.38 87 GLY A CA 1
ATOM 700 C C . GLY A 1 87 ? 6.496 -8.378 4.673 1.00 85.38 87 GLY A C 1
ATOM 701 O O . GLY A 1 87 ? 6.903 -7.926 3.602 1.00 85.38 87 GLY A O 1
ATOM 702 N N . LEU A 1 88 ? 6.466 -9.684 4.949 1.00 89.56 88 LEU A N 1
ATOM 703 C CA . LEU A 1 88 ? 6.955 -10.725 4.043 1.00 89.56 88 LEU A CA 1
ATOM 704 C C . LEU A 1 88 ? 6.200 -10.718 2.707 1.00 89.56 88 LEU A C 1
ATOM 706 O O . LEU A 1 88 ? 6.822 -10.717 1.648 1.00 89.56 88 LEU A O 1
ATOM 710 N N . MET A 1 89 ? 4.865 -10.651 2.747 1.00 90.12 89 MET A N 1
ATOM 711 C CA . MET A 1 89 ? 4.037 -10.604 1.538 1.00 90.12 89 MET A CA 1
ATOM 712 C C . MET A 1 89 ? 4.306 -9.350 0.703 1.00 90.12 89 MET A C 1
ATOM 714 O O . MET A 1 89 ? 4.362 -9.436 -0.521 1.00 90.12 89 MET A O 1
ATOM 718 N N . TYR A 1 90 ? 4.530 -8.193 1.335 1.00 85.88 90 TYR A N 1
ATOM 719 C CA . TYR A 1 90 ? 4.903 -6.978 0.607 1.00 85.88 90 TYR A CA 1
ATOM 720 C C . TYR A 1 90 ? 6.305 -7.052 -0.008 1.00 85.88 90 TYR A C 1
ATOM 722 O O . TYR A 1 90 ? 6.497 -6.510 -1.096 1.00 85.88 90 TYR A O 1
ATOM 730 N N . GLY A 1 91 ? 7.259 -7.709 0.659 1.00 87.38 91 GLY A N 1
ATOM 731 C CA . GLY A 1 91 ? 8.588 -7.974 0.103 1.00 87.38 91 GLY A CA 1
ATOM 732 C C . GLY A 1 91 ? 8.535 -8.926 -1.093 1.00 87.38 91 GLY A C 1
ATOM 733 O O . GLY A 1 91 ? 9.119 -8.649 -2.134 1.00 87.38 91 GLY A O 1
ATOM 734 N N . LEU A 1 92 ? 7.759 -10.008 -1.000 1.00 91.31 92 LEU A N 1
ATOM 735 C CA . LEU A 1 92 ? 7.559 -10.919 -2.129 1.00 91.31 92 LEU A CA 1
ATOM 736 C C . LEU A 1 92 ? 6.872 -10.209 -3.304 1.00 91.31 92 LEU A C 1
ATOM 738 O O . LEU A 1 92 ? 7.294 -10.335 -4.452 1.00 91.31 92 LEU A O 1
ATOM 742 N N . GLN A 1 93 ? 5.845 -9.410 -3.011 1.00 91.25 93 GLN A N 1
ATOM 743 C CA . GLN A 1 93 ? 5.131 -8.628 -4.013 1.00 91.25 93 GLN A CA 1
ATOM 744 C C . GLN A 1 93 ? 6.063 -7.675 -4.774 1.00 91.25 93 GLN A C 1
ATOM 746 O O . GLN A 1 93 ? 5.915 -7.536 -5.986 1.00 91.25 93 GLN A O 1
ATOM 751 N N . SER A 1 94 ? 7.005 -7.009 -4.098 1.00 90.06 94 SER A N 1
ATOM 752 C CA . SER A 1 94 ? 7.916 -6.074 -4.767 1.00 90.06 94 SER A CA 1
ATOM 753 C C . SER A 1 94 ? 8.871 -6.783 -5.729 1.00 90.06 94 SER A C 1
ATOM 755 O O . SER A 1 94 ? 9.103 -6.278 -6.828 1.00 90.06 94 SER A O 1
ATOM 757 N N . VAL A 1 95 ? 9.360 -7.973 -5.366 1.00 90.00 95 VAL A N 1
ATOM 758 C CA . VAL A 1 95 ? 10.200 -8.813 -6.237 1.00 90.00 95 VAL A CA 1
ATOM 759 C C . VAL A 1 95 ? 9.418 -9.289 -7.462 1.00 90.00 95 VAL A C 1
ATOM 761 O O . VAL A 1 95 ? 9.890 -9.123 -8.585 1.00 90.00 95 VAL A O 1
ATOM 764 N N . VAL A 1 96 ? 8.198 -9.804 -7.270 1.00 91.25 96 VAL A N 1
ATOM 765 C CA . VAL A 1 96 ? 7.341 -10.277 -8.374 1.00 91.25 96 VAL A CA 1
ATOM 766 C C . VAL A 1 96 ? 7.014 -9.144 -9.348 1.00 91.25 96 VAL A C 1
ATOM 768 O O . VAL A 1 96 ? 7.133 -9.323 -10.557 1.00 91.25 96 VAL A O 1
ATOM 771 N N . VAL A 1 97 ? 6.653 -7.958 -8.846 1.00 90.06 97 VAL A N 1
ATOM 772 C CA . VAL A 1 97 ? 6.357 -6.795 -9.702 1.00 90.06 97 VAL A CA 1
ATOM 773 C C . VAL A 1 97 ? 7.596 -6.347 -10.477 1.00 90.06 97 VAL A C 1
ATOM 775 O O . VAL A 1 97 ? 7.487 -6.009 -11.657 1.00 90.06 97 VAL A O 1
ATOM 778 N N . LYS A 1 98 ? 8.780 -6.363 -9.849 1.00 89.12 98 LYS A N 1
ATOM 779 C CA . LYS A 1 98 ? 10.033 -6.032 -10.537 1.00 89.12 98 LYS A CA 1
ATOM 780 C C . LYS A 1 98 ? 10.320 -7.014 -11.668 1.00 89.12 98 LYS A C 1
ATOM 782 O O . LYS A 1 98 ? 10.593 -6.566 -12.777 1.00 89.12 98 LYS A O 1
ATOM 787 N N . GLN A 1 99 ? 10.213 -8.314 -11.399 1.00 89.56 99 GLN A N 1
ATOM 788 C CA . GLN A 1 99 ? 10.419 -9.363 -12.396 1.00 89.56 99 GLN A CA 1
ATOM 789 C C . GLN A 1 99 ? 9.434 -9.226 -13.565 1.00 89.56 99 GLN A C 1
ATOM 791 O O . GLN A 1 99 ? 9.858 -9.188 -14.715 1.00 89.56 99 GLN A O 1
ATOM 796 N N . ALA A 1 100 ? 8.143 -9.039 -13.275 1.00 89.19 100 ALA A N 1
ATOM 797 C CA . ALA A 1 100 ? 7.116 -8.818 -14.293 1.00 89.19 100 ALA A CA 1
ATOM 798 C C . ALA A 1 100 ? 7.430 -7.594 -15.173 1.00 89.19 100 ALA A C 1
ATOM 800 O O . ALA A 1 100 ? 7.327 -7.652 -16.395 1.00 89.19 100 ALA A O 1
ATOM 801 N N . THR A 1 101 ? 7.890 -6.500 -14.559 1.00 87.56 101 THR A N 1
ATOM 802 C CA . THR A 1 101 ? 8.285 -5.288 -15.295 1.00 87.56 101 THR A CA 1
ATOM 803 C C . THR A 1 101 ? 9.490 -5.542 -16.209 1.00 87.56 101 THR A C 1
ATOM 805 O O . THR A 1 101 ? 9.539 -5.013 -17.318 1.00 87.56 101 THR A O 1
ATOM 808 N N . LEU A 1 102 ? 10.467 -6.345 -15.769 1.00 85.62 102 LEU A N 1
ATOM 809 C CA . LEU A 1 102 ? 11.626 -6.726 -16.589 1.00 85.62 102 LEU A CA 1
ATOM 810 C C . LEU A 1 102 ? 11.227 -7.610 -17.779 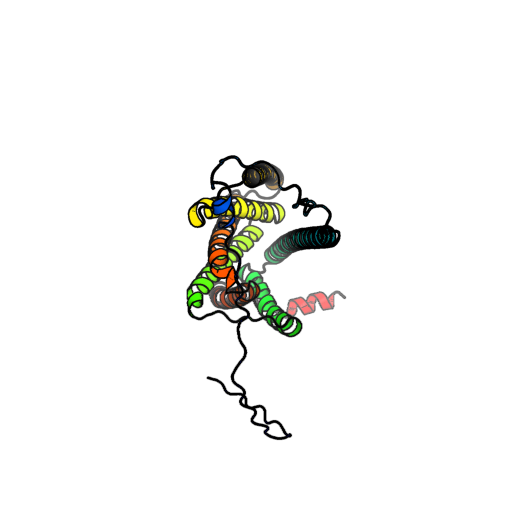1.00 85.62 102 LEU A C 1
ATOM 812 O O . LEU A 1 102 ? 11.839 -7.509 -18.838 1.00 85.62 102 LEU A O 1
ATOM 816 N N . GLU A 1 103 ? 10.179 -8.420 -17.624 1.00 87.88 103 GLU A N 1
ATOM 817 C CA . GLU A 1 103 ? 9.574 -9.229 -18.693 1.00 87.88 103 GLU A CA 1
ATOM 818 C C . GLU A 1 103 ? 8.670 -8.408 -19.636 1.00 87.88 103 GLU A C 1
ATOM 820 O O . GLU A 1 103 ? 8.105 -8.950 -20.584 1.00 87.88 103 GLU A O 1
ATOM 825 N N . GLY A 1 104 ? 8.553 -7.093 -19.416 1.00 85.81 104 GLY A N 1
ATOM 826 C CA . GLY A 1 104 ? 7.784 -6.179 -20.263 1.00 85.81 104 GLY A CA 1
ATOM 827 C C . GLY A 1 104 ? 6.300 -6.069 -19.905 1.00 85.81 104 GLY A C 1
ATOM 828 O O . GLY A 1 104 ? 5.569 -5.368 -20.603 1.00 85.81 104 GLY A O 1
ATOM 829 N N . ILE A 1 105 ? 5.854 -6.706 -18.817 1.00 88.12 105 ILE A N 1
ATOM 830 C CA . ILE A 1 105 ? 4.488 -6.562 -18.296 1.00 88.12 105 ILE A CA 1
ATOM 831 C C . ILE A 1 105 ? 4.330 -5.151 -17.733 1.00 88.12 105 ILE A C 1
ATOM 833 O O . ILE A 1 105 ? 5.175 -4.664 -16.970 1.00 88.12 105 ILE A O 1
ATOM 837 N N . SER A 1 106 ? 3.238 -4.473 -18.084 1.00 89.69 106 SER A N 1
ATOM 838 C CA . SER A 1 106 ? 3.038 -3.103 -17.618 1.00 89.69 106 SER A CA 1
ATOM 839 C C . SER A 1 106 ? 2.650 -3.049 -16.137 1.00 89.69 106 SER A C 1
ATOM 841 O O . SER A 1 106 ? 2.049 -3.963 -15.562 1.00 89.69 106 SER A O 1
ATOM 843 N N . ILE A 1 107 ? 2.938 -1.914 -15.498 1.00 89.62 107 ILE A N 1
ATOM 844 C CA . ILE A 1 107 ? 2.501 -1.646 -14.120 1.00 89.62 107 ILE A CA 1
ATOM 845 C C . ILE A 1 107 ? 0.972 -1.723 -14.008 1.00 89.62 107 ILE A C 1
ATOM 847 O O . ILE A 1 107 ? 0.447 -2.246 -13.022 1.00 89.62 107 ILE A O 1
ATOM 851 N N . THR A 1 108 ? 0.261 -1.222 -15.019 1.00 89.62 108 THR A N 1
ATOM 852 C CA . THR A 1 108 ? -1.203 -1.218 -15.063 1.00 89.62 108 THR A CA 1
ATOM 853 C C . THR A 1 108 ? -1.759 -2.640 -15.115 1.00 89.62 108 THR A C 1
ATOM 855 O O . THR A 1 108 ? -2.701 -2.939 -14.383 1.00 89.62 108 THR A O 1
ATOM 858 N N . GLU A 1 109 ? -1.142 -3.543 -15.884 1.00 89.50 109 GLU A N 1
ATOM 859 C CA . GLU A 1 109 ? -1.495 -4.973 -15.915 1.00 89.50 109 GLU A CA 1
ATOM 860 C C . GLU A 1 109 ? -1.263 -5.646 -14.564 1.00 89.50 109 GLU A C 1
ATOM 862 O O . GLU A 1 109 ? -2.124 -6.387 -14.081 1.00 89.50 109 GLU A O 1
ATOM 867 N N . CYS A 1 110 ? -0.138 -5.349 -13.908 1.00 90.88 110 CYS A N 1
ATOM 868 C CA . CYS A 1 110 ? 0.153 -5.874 -12.574 1.00 90.88 110 CYS A CA 1
ATOM 869 C C . CYS A 1 110 ? -0.896 -5.407 -11.546 1.00 90.88 110 CYS A C 1
ATOM 871 O O . CYS A 1 110 ? -1.379 -6.197 -10.726 1.00 90.88 110 CYS A O 1
ATOM 873 N N . LEU A 1 111 ? -1.277 -4.125 -11.589 1.00 91.75 111 LEU A N 1
ATOM 874 C CA . LEU A 1 111 ? -2.305 -3.550 -10.714 1.00 91.75 111 LEU A CA 1
ATOM 875 C C . LEU A 1 111 ? -3.695 -4.121 -11.002 1.00 91.75 111 LEU A C 1
ATOM 877 O O . LEU A 1 111 ? -4.442 -4.412 -10.061 1.00 91.75 111 LEU A O 1
ATOM 881 N N . LEU A 1 112 ? -4.035 -4.305 -12.278 1.00 92.56 112 LEU A N 1
ATOM 882 C CA . LEU A 1 112 ? -5.302 -4.892 -12.695 1.00 92.56 112 LEU A CA 1
ATOM 883 C C . LEU A 1 112 ? -5.397 -6.349 -12.238 1.00 92.56 112 LEU A C 1
ATOM 885 O O . LEU A 1 112 ? -6.368 -6.704 -11.576 1.00 92.56 112 LEU A O 1
ATOM 889 N N . THR A 1 113 ? -4.360 -7.152 -12.487 1.00 91.50 113 THR A N 1
ATOM 890 C CA . THR A 1 113 ? -4.283 -8.560 -12.062 1.00 91.50 113 THR A CA 1
ATOM 891 C C . THR A 1 113 ? -4.471 -8.689 -10.555 1.00 91.50 113 THR A C 1
ATOM 893 O O . THR A 1 113 ? -5.303 -9.471 -10.091 1.00 91.50 113 THR A O 1
ATOM 896 N N . ARG A 1 114 ? -3.772 -7.856 -9.773 1.00 92.44 114 ARG A N 1
ATOM 897 C CA . ARG A 1 114 ? -3.947 -7.800 -8.317 1.00 92.44 114 ARG A CA 1
ATOM 898 C C . ARG A 1 114 ? -5.388 -7.470 -7.925 1.00 92.44 114 ARG A C 1
ATOM 900 O O . ARG A 1 114 ? -5.923 -8.092 -7.011 1.00 92.44 114 ARG A O 1
ATOM 907 N N . SER A 1 115 ? -5.995 -6.479 -8.572 1.00 93.75 115 SER A N 1
ATOM 908 C CA . SER A 1 115 ? -7.339 -6.003 -8.226 1.00 93.75 115 SER A CA 1
ATOM 909 C C . SER A 1 115 ? -8.410 -7.038 -8.577 1.00 93.75 115 SER A C 1
ATOM 911 O O . SER A 1 115 ? -9.289 -7.297 -7.760 1.00 93.75 115 SER A O 1
ATOM 913 N N . VAL A 1 116 ? -8.287 -7.699 -9.732 1.00 94.12 116 VAL A N 1
ATOM 914 C CA . VAL A 1 116 ? -9.170 -8.797 -10.156 1.00 94.12 116 VAL A CA 1
ATOM 915 C C . VAL A 1 116 ? -9.050 -9.985 -9.205 1.00 94.12 116 VAL A C 1
ATOM 917 O O . VAL A 1 116 ? -10.065 -10.496 -8.734 1.00 94.12 116 VAL A O 1
ATOM 920 N N . PHE A 1 117 ? -7.825 -10.384 -8.849 1.00 93.19 117 PHE A N 1
ATOM 921 C CA . PHE A 1 117 ? -7.611 -11.454 -7.875 1.00 93.19 117 PHE A CA 1
ATOM 922 C C . PHE A 1 117 ? -8.230 -11.108 -6.514 1.00 93.19 117 PHE A C 1
ATOM 924 O O . PHE A 1 117 ? -8.940 -11.917 -5.922 1.00 93.19 117 PHE A O 1
ATOM 931 N N . GLN A 1 118 ? -8.030 -9.877 -6.038 1.00 92.69 118 GLN A N 1
ATOM 932 C CA . GLN A 1 118 ? -8.602 -9.402 -4.780 1.00 92.69 118 GLN A CA 1
ATOM 933 C C . GLN A 1 118 ? -10.140 -9.363 -4.814 1.00 92.69 118 GLN A C 1
ATOM 935 O O . GLN A 1 118 ? -10.771 -9.722 -3.821 1.00 92.69 118 GLN A O 1
ATOM 940 N N . LEU A 1 119 ? -10.747 -8.991 -5.946 1.00 93.38 119 LEU A N 1
ATOM 941 C CA . LEU A 1 119 ? -12.199 -9.056 -6.146 1.00 93.38 119 LEU A CA 1
ATOM 942 C C . LEU A 1 119 ? -12.738 -10.486 -6.176 1.00 93.38 119 LEU A C 1
ATOM 944 O O . LEU A 1 119 ? -13.863 -10.692 -5.738 1.00 93.38 119 LEU A O 1
ATOM 948 N N . GLY A 1 120 ? -11.970 -11.459 -6.670 1.00 92.31 120 GLY A N 1
ATOM 949 C CA . GLY A 1 120 ? -12.366 -12.870 -6.659 1.00 92.31 120 GLY A CA 1
ATOM 950 C C . GLY A 1 120 ? -12.243 -13.509 -5.274 1.00 92.31 120 GLY A C 1
ATOM 951 O O . GLY A 1 120 ? -13.146 -14.213 -4.827 1.00 92.31 120 GLY A O 1
ATOM 952 N N . VAL A 1 121 ? -11.148 -13.231 -4.561 1.00 91.75 121 VAL A N 1
ATOM 953 C CA . VAL A 1 121 ? -10.868 -13.839 -3.249 1.00 91.75 121 VAL A CA 1
ATOM 954 C C . VAL A 1 121 ? -11.754 -13.269 -2.143 1.00 91.75 121 VAL A C 1
ATOM 956 O O . VAL A 1 121 ? -12.182 -14.019 -1.271 1.00 91.75 121 VAL A O 1
ATOM 959 N N . MET A 1 122 ? -12.065 -11.969 -2.156 1.00 89.81 122 MET A N 1
ATOM 960 C CA . MET A 1 122 ? -12.828 -11.343 -1.064 1.00 89.81 122 MET A CA 1
ATOM 961 C C . MET A 1 122 ? -14.226 -11.963 -0.866 1.00 89.81 122 MET A C 1
ATOM 963 O O . MET A 1 122 ? -14.526 -12.357 0.261 1.00 89.81 122 MET A O 1
ATOM 967 N N . PRO A 1 123 ? -15.067 -12.142 -1.904 1.00 87.44 123 PRO A N 1
ATOM 968 C CA . PRO A 1 123 ? -16.344 -12.839 -1.774 1.00 87.44 123 PRO A CA 1
ATOM 969 C C . PRO A 1 123 ? -16.195 -14.274 -1.266 1.00 87.44 123 PRO A C 1
ATOM 971 O O . PRO A 1 123 ? -16.957 -14.682 -0.397 1.00 87.44 123 PRO A O 1
ATOM 974 N N . LEU A 1 124 ? -15.187 -15.017 -1.743 1.00 89.00 124 LEU A N 1
ATOM 975 C CA . LEU A 1 124 ? -14.916 -16.381 -1.275 1.00 89.00 124 LEU A CA 1
ATOM 976 C C . LEU A 1 124 ? -14.597 -16.408 0.226 1.00 89.00 124 LEU A C 1
ATOM 978 O O . LEU A 1 124 ? -15.131 -17.236 0.958 1.00 89.00 124 LEU A O 1
ATOM 982 N N . VAL A 1 125 ? -13.781 -15.465 0.703 1.00 88.25 125 VAL A N 1
ATOM 983 C CA . VAL A 1 125 ? -13.476 -15.322 2.135 1.00 88.25 125 VAL A CA 1
ATOM 984 C C . VAL A 1 125 ? -14.722 -14.925 2.931 1.00 88.25 125 VAL A C 1
ATOM 986 O O . VAL A 1 125 ? -14.955 -15.462 4.011 1.00 88.25 125 VAL A O 1
ATOM 989 N N . SER A 1 126 ? -15.560 -14.034 2.397 1.00 86.31 126 SER A N 1
ATOM 990 C CA . SER A 1 126 ? -16.809 -13.627 3.055 1.00 86.31 126 SER A CA 1
ATOM 991 C C . SER A 1 126 ? -17.805 -14.775 3.197 1.00 86.31 126 SER A C 1
ATOM 993 O O . SER A 1 126 ? -18.413 -14.887 4.261 1.00 86.31 126 SER A O 1
ATOM 995 N N . LEU A 1 127 ? -17.900 -15.674 2.209 1.00 86.44 127 LEU A N 1
ATOM 996 C CA . LEU A 1 127 ? -18.715 -16.890 2.319 1.00 86.44 127 LEU A CA 1
ATOM 997 C C . LEU A 1 127 ? -18.246 -17.795 3.467 1.00 86.44 127 LEU A C 1
ATOM 999 O O . LEU A 1 127 ? -19.073 -18.374 4.165 1.00 86.44 127 LEU A O 1
ATOM 1003 N N . CYS A 1 128 ? -16.935 -17.885 3.698 1.00 88.25 128 CYS A N 1
ATOM 1004 C CA . CYS A 1 128 ? -16.369 -18.702 4.773 1.00 88.25 128 CYS A CA 1
ATOM 1005 C C . CYS A 1 128 ? -16.420 -18.029 6.155 1.00 88.25 128 CYS A C 1
ATOM 1007 O O . CYS A 1 128 ? -16.321 -18.717 7.167 1.00 88.25 128 CYS A O 1
ATOM 1009 N N . SER A 1 129 ? -16.491 -16.697 6.223 1.00 81.88 129 SER A N 1
ATOM 1010 C CA . SER A 1 129 ? -16.289 -15.930 7.467 1.00 81.88 129 SER A CA 1
ATOM 1011 C C . SER A 1 129 ? -17.459 -15.018 7.858 1.00 81.88 129 SER A C 1
ATOM 1013 O O . SER A 1 129 ? -17.312 -14.222 8.784 1.00 81.88 129 SER A O 1
ATOM 1015 N N . SER A 1 130 ? -18.609 -15.110 7.178 1.00 81.00 130 SER A N 1
ATOM 1016 C CA . SER A 1 130 ? -19.815 -14.295 7.430 1.00 81.00 130 SER A CA 1
ATOM 1017 C C . SER A 1 130 ? -19.535 -12.785 7.517 1.00 81.00 130 SER A C 1
ATOM 1019 O O . SER A 1 130 ? -20.135 -12.062 8.313 1.00 81.00 130 SER A O 1
ATOM 1021 N N . MET A 1 131 ? -18.590 -12.294 6.712 1.00 80.75 131 MET A N 1
ATOM 1022 C CA . MET A 1 131 ? -18.172 -10.890 6.719 1.00 80.75 131 MET A CA 1
ATOM 1023 C C . MET A 1 131 ? -19.104 -10.034 5.859 1.00 80.75 131 MET A C 1
ATOM 1025 O O . MET A 1 131 ? -19.429 -10.407 4.732 1.00 80.75 131 MET A O 1
ATOM 1029 N N . SER A 1 132 ? -19.476 -8.852 6.358 1.00 83.81 132 SER A N 1
ATOM 1030 C CA . SER A 1 132 ? -20.283 -7.882 5.611 1.00 83.81 132 SER A CA 1
ATOM 1031 C C . SER A 1 132 ? -19.409 -6.874 4.859 1.00 83.81 132 SER A C 1
ATOM 1033 O O . SER A 1 132 ? -18.529 -6.236 5.442 1.00 83.81 132 SER A O 1
ATOM 1035 N N . PHE A 1 133 ? -19.702 -6.689 3.569 1.00 86.06 133 PHE A N 1
ATOM 1036 C CA . PHE A 1 133 ? -19.125 -5.635 2.718 1.00 86.06 133 PHE A CA 1
ATOM 1037 C C . PHE A 1 133 ? -19.993 -4.373 2.649 1.00 86.06 133 PHE A C 1
ATOM 1039 O O . PHE A 1 133 ? -19.745 -3.472 1.840 1.00 86.06 133 PHE A O 1
ATOM 1046 N N . PHE A 1 134 ? -21.052 -4.322 3.458 1.00 88.88 134 PHE A N 1
ATOM 1047 C CA . PHE A 1 134 ? -22.001 -3.226 3.431 1.00 88.88 134 PHE A CA 1
ATOM 1048 C C . PHE A 1 134 ? -21.378 -1.950 3.999 1.00 88.88 134 PHE A C 1
ATOM 1050 O O . PHE A 1 134 ? -20.833 -1.944 5.100 1.00 88.88 134 PHE A O 1
ATOM 1057 N N . VAL A 1 135 ? -21.504 -0.853 3.252 1.00 91.44 135 VAL A N 1
ATOM 1058 C CA . VAL A 1 135 ? -21.089 0.479 3.697 1.00 91.44 135 VAL A CA 1
ATOM 1059 C C . VAL A 1 135 ? -22.345 1.324 3.931 1.00 91.44 135 VAL A C 1
ATOM 1061 O O . VAL A 1 135 ? -23.152 1.464 3.003 1.00 91.44 135 VAL A O 1
ATOM 1064 N N . PRO A 1 136 ? -22.518 1.925 5.122 1.00 91.50 136 PRO A N 1
ATOM 1065 C CA . PRO A 1 136 ? -23.609 2.856 5.389 1.00 91.50 136 PRO A CA 1
ATOM 1066 C C . PRO A 1 136 ? -23.612 4.043 4.417 1.00 91.50 136 PRO A C 1
ATOM 1068 O O . PRO A 1 136 ? -22.557 4.578 4.068 1.00 91.50 136 PRO A O 1
ATOM 1071 N N . LYS A 1 137 ? -24.804 4.484 3.991 1.00 93.06 137 LYS A N 1
ATOM 1072 C CA . LYS A 1 137 ? -24.970 5.509 2.940 1.00 93.06 137 LYS A CA 1
ATOM 1073 C C . LYS A 1 137 ? -24.246 6.823 3.247 1.00 93.06 137 LYS A C 1
ATOM 1075 O O . LYS A 1 137 ? -23.675 7.428 2.344 1.00 93.06 137 LYS A O 1
ATOM 1080 N N . HIS A 1 138 ? -24.224 7.254 4.508 1.00 94.50 138 HIS A N 1
ATOM 1081 C CA . HIS A 1 138 ? -23.545 8.489 4.917 1.00 94.50 138 HIS A CA 1
ATOM 1082 C C . HIS A 1 138 ? -22.017 8.414 4.785 1.00 94.50 138 HIS A C 1
ATOM 1084 O O . HIS A 1 138 ? -21.374 9.450 4.623 1.00 94.50 138 HIS A O 1
ATOM 1090 N N . HIS A 1 139 ? -21.434 7.211 4.759 1.00 94.88 139 HIS A N 1
ATOM 1091 C CA . HIS A 1 139 ? -19.989 7.007 4.606 1.00 94.88 139 HIS A CA 1
ATOM 1092 C C . HIS A 1 139 ? -19.538 6.735 3.171 1.00 94.88 139 HIS A C 1
ATOM 1094 O O . HIS A 1 139 ? -18.332 6.688 2.931 1.00 94.88 139 HIS A O 1
ATOM 1100 N N . HIS A 1 140 ? -20.445 6.614 2.194 1.00 94.44 140 HIS A N 1
ATOM 1101 C CA . HIS A 1 140 ? -20.085 6.300 0.798 1.00 94.44 140 HIS A CA 1
ATOM 1102 C C . HIS A 1 140 ? -19.038 7.262 0.229 1.00 94.44 140 HIS A C 1
ATOM 1104 O O . HIS A 1 140 ? -18.044 6.830 -0.351 1.00 94.44 140 HIS A O 1
ATOM 1110 N N . ARG A 1 141 ? -19.202 8.568 0.473 1.00 95.38 141 ARG A N 1
ATOM 1111 C CA . ARG A 1 141 ? -18.245 9.591 0.025 1.00 95.38 141 ARG A CA 1
ATOM 1112 C C . ARG A 1 141 ? -16.882 9.452 0.710 1.00 95.38 141 ARG A C 1
ATOM 1114 O O . ARG A 1 141 ? -15.853 9.608 0.057 1.00 95.38 141 ARG A O 1
ATOM 1121 N N . ASN A 1 142 ? -16.862 9.136 2.006 1.00 94.88 142 ASN A N 1
ATOM 1122 C CA . ASN A 1 142 ? -15.620 8.929 2.754 1.00 94.88 142 ASN A CA 1
ATOM 1123 C C . ASN A 1 142 ? -14.873 7.692 2.245 1.00 94.88 142 ASN A C 1
ATOM 1125 O O . ASN A 1 142 ? -13.675 7.773 1.976 1.00 94.88 142 ASN A O 1
ATOM 1129 N N . VAL A 1 143 ? -15.586 6.580 2.042 1.00 96.06 143 VAL A N 1
ATOM 1130 C CA . VAL A 1 143 ? -15.019 5.343 1.490 1.00 96.06 143 VAL A CA 1
ATOM 1131 C C . VAL A 1 143 ? -14.473 5.568 0.084 1.00 96.06 143 VAL A C 1
ATOM 1133 O O . VAL A 1 143 ? -13.350 5.148 -0.192 1.00 96.06 143 VAL A O 1
ATOM 1136 N N . PHE A 1 144 ? -15.195 6.298 -0.770 1.00 96.12 144 PHE A N 1
ATOM 1137 C CA . PHE A 1 144 ? -14.717 6.659 -2.105 1.00 96.12 144 PHE A CA 1
ATOM 1138 C C . PHE A 1 144 ? -13.383 7.421 -2.057 1.00 96.12 144 PHE A C 1
ATOM 1140 O O . PHE A 1 144 ? -12.434 7.067 -2.758 1.00 96.12 144 PHE A O 1
ATOM 1147 N N . PHE A 1 145 ? -13.249 8.429 -1.187 1.00 96.38 145 PHE A N 1
ATOM 1148 C CA . PHE A 1 145 ? -11.978 9.149 -1.044 1.00 96.38 145 PHE A CA 1
ATOM 1149 C C . PHE A 1 145 ? -10.857 8.267 -0.488 1.00 96.38 145 PHE A C 1
ATOM 1151 O O . PHE A 1 145 ? -9.738 8.322 -0.997 1.00 96.38 145 PHE A O 1
ATOM 1158 N N . ILE A 1 146 ? -11.138 7.429 0.516 1.00 96.44 146 ILE A N 1
ATOM 1159 C CA . ILE A 1 146 ? -10.154 6.485 1.072 1.00 96.44 146 ILE A CA 1
ATOM 1160 C C . ILE A 1 146 ? -9.632 5.554 -0.028 1.00 96.44 146 ILE A C 1
ATOM 1162 O O . ILE A 1 146 ? -8.419 5.411 -0.195 1.00 96.44 146 ILE A O 1
ATOM 1166 N N . CYS A 1 147 ? -10.537 4.969 -0.812 1.00 96.75 147 CYS A N 1
ATOM 1167 C CA . CYS A 1 147 ? -10.204 4.060 -1.905 1.00 96.75 147 CYS A CA 1
ATOM 1168 C C . CYS A 1 147 ? -9.441 4.774 -3.030 1.00 96.75 147 CYS A C 1
ATOM 1170 O O . CYS A 1 147 ? -8.473 4.224 -3.557 1.00 96.75 147 CYS A O 1
ATOM 1172 N N . THR A 1 148 ? -9.785 6.029 -3.326 1.00 96.06 148 THR A N 1
ATOM 1173 C CA . THR A 1 148 ? -9.047 6.878 -4.275 1.00 96.06 148 THR A CA 1
ATOM 1174 C C . THR A 1 148 ? -7.597 7.072 -3.833 1.00 96.06 148 THR A C 1
ATOM 1176 O O . THR A 1 148 ? -6.668 6.785 -4.590 1.00 96.06 148 THR A O 1
ATOM 1179 N N . PHE A 1 149 ? -7.378 7.480 -2.580 1.00 97.19 149 PHE A N 1
ATOM 1180 C CA . PHE A 1 149 ? -6.029 7.638 -2.036 1.00 97.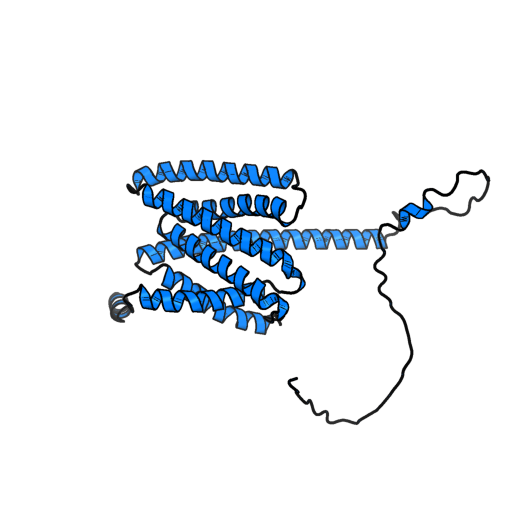19 149 PHE A CA 1
ATOM 1181 C C . PHE A 1 149 ? -5.259 6.317 -2.003 1.00 97.19 149 PHE A C 1
ATOM 1183 O O . PHE A 1 149 ? -4.065 6.292 -2.291 1.00 97.19 149 PHE A O 1
ATOM 1190 N N . TYR A 1 150 ? -5.916 5.199 -1.697 1.00 96.50 150 TYR A N 1
ATOM 1191 C CA . TYR A 1 150 ? -5.268 3.887 -1.736 1.00 96.50 150 TYR A CA 1
ATOM 1192 C C . TYR A 1 150 ? -4.911 3.438 -3.156 1.00 96.50 150 TYR A C 1
ATOM 1194 O O . TYR A 1 150 ? -3.861 2.816 -3.339 1.00 96.50 150 TYR A O 1
ATOM 1202 N N . THR A 1 151 ? -5.712 3.815 -4.152 1.00 95.56 151 THR A N 1
ATOM 1203 C CA . THR A 1 151 ? -5.418 3.537 -5.562 1.00 95.56 151 THR A CA 1
ATOM 1204 C C . THR A 1 151 ? -4.194 4.331 -6.014 1.00 95.56 151 THR A C 1
ATOM 1206 O O . THR A 1 151 ? -3.255 3.753 -6.567 1.00 95.56 151 THR A O 1
ATOM 1209 N N . PHE A 1 152 ? -4.134 5.631 -5.696 1.00 95.69 152 PHE A N 1
ATOM 1210 C CA . PHE A 1 152 ? -2.942 6.443 -5.962 1.00 95.69 152 PHE A CA 1
ATOM 1211 C C . PHE A 1 152 ? -1.719 5.922 -5.212 1.00 95.69 152 PHE A C 1
ATOM 1213 O O . PHE A 1 152 ? -0.652 5.791 -5.802 1.00 95.69 152 PHE A O 1
ATOM 1220 N N . ALA A 1 153 ? -1.876 5.532 -3.945 1.00 96.06 153 ALA A N 1
ATOM 1221 C CA . ALA A 1 153 ? -0.792 4.935 -3.178 1.00 96.06 153 ALA A CA 1
ATOM 1222 C C . ALA A 1 153 ? -0.253 3.660 -3.844 1.00 96.06 153 ALA A C 1
ATOM 1224 O O . ALA A 1 153 ? 0.959 3.495 -3.969 1.00 96.06 153 ALA A O 1
ATOM 1225 N N . SER A 1 154 ? -1.141 2.764 -4.284 1.00 94.25 154 SER A N 1
ATOM 1226 C CA . SER A 1 154 ? -0.758 1.514 -4.949 1.00 94.25 154 SER A CA 1
ATOM 1227 C C . SER A 1 154 ? -0.068 1.776 -6.287 1.00 94.25 154 SER A C 1
ATOM 1229 O O . SER A 1 154 ? 0.957 1.156 -6.564 1.00 94.25 154 SER A O 1
ATOM 1231 N N . THR A 1 155 ? -0.577 2.732 -7.064 1.00 94.62 155 THR A N 1
ATOM 1232 C CA . THR A 1 155 ? -0.001 3.128 -8.356 1.00 94.62 155 THR A CA 1
ATOM 1233 C C . THR A 1 155 ? 1.404 3.692 -8.182 1.00 94.62 155 THR A C 1
ATOM 1235 O O . THR A 1 155 ? 2.338 3.215 -8.826 1.00 94.62 155 THR A O 1
ATOM 1238 N N . SER A 1 156 ? 1.593 4.626 -7.244 1.00 96.00 156 SER A N 1
ATOM 1239 C CA . SER A 1 156 ? 2.915 5.187 -6.952 1.00 96.00 156 SER A CA 1
ATOM 1240 C C . SER A 1 156 ? 3.892 4.114 -6.474 1.00 96.00 156 SER A C 1
ATOM 1242 O O . SER A 1 156 ? 5.025 4.064 -6.938 1.00 96.00 156 SER A O 1
ATOM 1244 N N . VAL A 1 157 ? 3.466 3.201 -5.597 1.00 94.25 157 VAL A N 1
ATOM 1245 C CA . VAL A 1 157 ? 4.342 2.130 -5.093 1.00 94.25 157 VAL A CA 1
ATOM 1246 C C . VAL A 1 157 ? 4.758 1.156 -6.197 1.00 94.25 157 VAL A C 1
ATOM 1248 O O . VAL A 1 157 ? 5.925 0.782 -6.257 1.00 94.25 157 VAL A O 1
ATOM 1251 N N . PHE A 1 158 ? 3.843 0.751 -7.080 1.00 93.25 158 PHE A N 1
ATOM 1252 C CA . PHE A 1 158 ? 4.206 -0.124 -8.200 1.00 93.25 158 PHE A CA 1
ATOM 1253 C C . PHE A 1 158 ? 5.111 0.601 -9.201 1.00 93.25 158 PHE A C 1
ATOM 1255 O O . PHE A 1 158 ? 6.075 0.015 -9.691 1.00 93.25 158 PHE A O 1
ATOM 1262 N N . GLY A 1 159 ? 4.866 1.892 -9.436 1.00 93.12 159 GLY A N 1
ATOM 1263 C CA . GLY A 1 159 ? 5.784 2.741 -10.188 1.00 93.12 159 GLY A CA 1
ATOM 1264 C C . GLY A 1 159 ? 7.177 2.781 -9.557 1.00 93.12 159 GLY A C 1
ATOM 1265 O O . GLY A 1 159 ? 8.169 2.608 -10.259 1.00 93.12 159 GLY A O 1
ATOM 1266 N N . ALA A 1 160 ? 7.280 2.895 -8.233 1.00 93.19 160 ALA A N 1
ATOM 1267 C CA . ALA A 1 160 ? 8.567 2.836 -7.547 1.00 93.19 160 ALA A CA 1
ATOM 1268 C C . ALA A 1 160 ? 9.269 1.479 -7.732 1.00 93.19 160 ALA A C 1
ATOM 1270 O O . ALA A 1 160 ? 10.459 1.457 -8.042 1.00 93.19 160 ALA A O 1
ATOM 1271 N N . PHE A 1 161 ? 8.539 0.358 -7.628 1.00 91.00 161 PHE A N 1
ATOM 1272 C CA . PHE A 1 161 ? 9.092 -0.979 -7.891 1.00 91.00 161 PHE A CA 1
ATOM 1273 C C . PHE A 1 161 ? 9.646 -1.118 -9.312 1.00 91.00 161 PHE A C 1
ATOM 1275 O O . PHE A 1 161 ? 10.657 -1.786 -9.504 1.00 91.00 161 PHE A O 1
ATOM 1282 N N . SER A 1 162 ? 9.057 -0.447 -10.305 1.00 89.12 162 SER A N 1
ATOM 1283 C CA . SER A 1 162 ? 9.609 -0.454 -11.665 1.00 89.12 162 SER A CA 1
ATOM 1284 C C . SER A 1 162 ? 10.959 0.276 -11.765 1.00 89.12 162 SER A C 1
ATOM 1286 O O . SER A 1 162 ? 11.867 -0.195 -12.454 1.00 89.12 162 SER A O 1
ATOM 1288 N N . LEU A 1 163 ? 11.134 1.381 -11.030 1.00 88.38 163 LEU A N 1
ATOM 1289 C CA . LEU A 1 163 ? 12.265 2.300 -11.193 1.00 88.38 163 LEU A CA 1
ATOM 1290 C C . LEU A 1 163 ? 13.495 1.942 -10.354 1.00 88.38 163 LEU A C 1
ATOM 1292 O O . LEU A 1 163 ? 14.615 2.056 -10.850 1.00 88.38 163 LEU A O 1
ATOM 1296 N N . ILE A 1 164 ? 13.301 1.504 -9.109 1.00 88.94 164 ILE A N 1
ATOM 1297 C CA . ILE A 1 164 ? 14.384 1.204 -8.154 1.00 88.94 164 ILE A CA 1
ATOM 1298 C C . ILE A 1 164 ? 14.380 -0.274 -7.751 1.00 88.94 164 ILE A C 1
ATOM 1300 O O . ILE A 1 164 ? 13.552 -1.052 -8.238 1.00 88.94 164 ILE A O 1
ATOM 1304 N N . LEU A 1 165 ? 15.350 -0.695 -6.934 1.00 87.12 165 LEU A N 1
ATOM 1305 C CA . LEU A 1 165 ? 15.389 -2.064 -6.431 1.00 87.12 165 LEU A CA 1
ATOM 1306 C C . LEU A 1 165 ? 14.233 -2.314 -5.434 1.00 87.12 165 LEU A C 1
ATOM 1308 O O . LEU A 1 165 ? 13.810 -1.389 -4.728 1.00 87.12 165 LEU A O 1
ATOM 1312 N N . PRO A 1 166 ? 13.694 -3.548 -5.378 1.00 86.94 166 PRO A N 1
ATOM 1313 C CA . PRO A 1 166 ? 12.545 -3.882 -4.535 1.00 86.94 166 PRO A CA 1
ATOM 1314 C C . PRO A 1 166 ? 12.764 -3.641 -3.037 1.00 86.94 166 PRO A C 1
ATOM 1316 O O . PRO A 1 166 ? 11.830 -3.242 -2.341 1.00 86.94 166 PRO A O 1
ATOM 1319 N N . ASP A 1 167 ? 13.979 -3.868 -2.543 1.00 84.94 167 ASP A N 1
ATOM 1320 C CA . ASP A 1 167 ? 14.383 -3.667 -1.149 1.00 84.94 167 ASP A CA 1
ATOM 1321 C C . ASP A 1 167 ? 14.325 -2.183 -0.754 1.00 84.94 167 ASP A C 1
ATOM 1323 O O . ASP A 1 167 ? 13.611 -1.811 0.185 1.00 84.94 167 ASP A O 1
ATOM 1327 N N . ALA A 1 168 ? 14.971 -1.323 -1.544 1.00 86.31 168 ALA A N 1
ATOM 1328 C CA . ALA A 1 168 ? 14.992 0.122 -1.372 1.00 86.31 168 ALA A CA 1
ATOM 1329 C C . ALA A 1 168 ? 13.582 0.717 -1.472 1.00 86.31 168 ALA A C 1
ATOM 1331 O O . ALA A 1 168 ? 13.215 1.609 -0.704 1.00 86.31 168 ALA A O 1
ATOM 1332 N N . ALA A 1 169 ? 12.754 0.199 -2.382 1.00 88.88 169 ALA A N 1
ATOM 1333 C CA . ALA A 1 169 ? 11.381 0.653 -2.542 1.00 88.88 169 ALA A CA 1
ATOM 1334 C C . ALA A 1 169 ? 10.484 0.283 -1.352 1.00 88.88 169 ALA A C 1
ATOM 1336 O O . ALA A 1 169 ? 9.717 1.120 -0.866 1.00 88.88 169 ALA A O 1
ATOM 1337 N N . VAL A 1 170 ? 10.567 -0.960 -0.863 1.00 88.38 170 VAL A N 1
ATOM 1338 C CA . VAL A 1 170 ? 9.780 -1.416 0.295 1.00 88.38 170 VAL A CA 1
ATOM 1339 C C . VAL A 1 170 ? 10.161 -0.625 1.541 1.00 88.38 170 VAL A C 1
ATOM 1341 O O . VAL A 1 170 ? 9.273 -0.140 2.252 1.00 88.38 170 VAL A O 1
ATOM 1344 N N . ALA A 1 171 ? 11.458 -0.432 1.771 1.00 87.06 171 ALA A N 1
ATOM 1345 C CA . ALA A 1 171 ? 11.959 0.388 2.862 1.00 87.06 171 ALA A CA 1
ATOM 1346 C C . ALA A 1 171 ? 11.519 1.851 2.742 1.00 87.06 171 ALA A C 1
ATOM 1348 O O . ALA A 1 171 ? 10.901 2.387 3.668 1.00 87.06 171 ALA A O 1
ATOM 1349 N N . GLY A 1 172 ? 11.741 2.442 1.563 1.00 87.94 172 GLY A N 1
ATOM 1350 C CA . GLY A 1 172 ? 11.378 3.812 1.215 1.00 87.94 172 GLY A CA 1
ATOM 1351 C C . GLY A 1 172 ? 9.929 4.136 1.537 1.00 87.94 172 GLY A C 1
ATOM 1352 O O . GLY A 1 172 ? 9.617 5.084 2.260 1.00 87.94 172 GLY A O 1
ATOM 1353 N N . ARG A 1 173 ? 9.036 3.283 1.042 1.00 89.88 173 ARG A N 1
ATOM 1354 C CA . ARG A 1 173 ? 7.601 3.332 1.318 1.00 89.88 173 ARG A CA 1
ATOM 1355 C C . ARG A 1 173 ? 7.279 3.161 2.804 1.00 89.88 173 ARG A C 1
ATOM 1357 O O . ARG A 1 173 ? 6.369 3.818 3.312 1.00 89.88 173 ARG A O 1
ATOM 1364 N N . SER A 1 174 ? 7.908 2.195 3.476 1.00 87.31 174 SER A N 1
ATOM 1365 C CA . SER A 1 174 ? 7.577 1.869 4.868 1.00 87.31 174 SER A CA 1
ATOM 1366 C C . SER A 1 174 ? 7.863 3.059 5.777 1.00 87.31 174 SER A C 1
ATOM 1368 O O . SER A 1 174 ? 6.995 3.468 6.551 1.00 87.31 174 SER A O 1
ATOM 1370 N N . ALA A 1 175 ? 9.033 3.670 5.617 1.00 87.06 175 ALA A N 1
ATOM 1371 C CA . ALA A 1 175 ? 9.423 4.816 6.415 1.00 87.06 175 ALA A CA 1
ATOM 1372 C C . ALA A 1 175 ? 8.656 6.088 6.049 1.00 87.06 175 ALA A C 1
ATOM 1374 O O . ALA A 1 175 ? 8.200 6.781 6.959 1.00 87.06 175 ALA A O 1
ATOM 1375 N N . SER A 1 176 ? 8.439 6.375 4.756 1.00 90.50 176 SER A N 1
ATOM 1376 C CA . SER A 1 176 ? 7.638 7.537 4.343 1.00 90.50 176 SER A CA 1
ATOM 1377 C C . SER A 1 176 ? 6.231 7.469 4.937 1.00 90.50 176 SER A C 1
ATOM 1379 O O . SER A 1 176 ? 5.745 8.444 5.512 1.00 90.50 176 SER A O 1
ATOM 1381 N N . ARG A 1 177 ? 5.606 6.284 4.910 1.00 90.69 177 ARG A N 1
ATOM 1382 C CA . ARG A 1 177 ? 4.320 6.037 5.567 1.00 90.69 177 ARG A CA 1
ATOM 1383 C C . ARG A 1 177 ? 4.392 6.311 7.070 1.00 90.69 177 ARG A C 1
ATOM 1385 O O . ARG A 1 177 ? 3.508 6.996 7.574 1.00 90.69 177 ARG A O 1
ATOM 1392 N N . THR A 1 178 ? 5.403 5.800 7.775 1.00 89.25 178 THR A N 1
ATOM 1393 C CA . THR A 1 178 ? 5.561 5.999 9.229 1.00 89.25 178 THR A CA 1
ATOM 1394 C C . THR A 1 178 ? 5.691 7.478 9.581 1.00 89.25 178 THR A C 1
ATOM 1396 O O . THR A 1 178 ? 4.908 7.972 10.391 1.00 89.25 178 THR A O 1
ATOM 1399 N N . ILE A 1 179 ? 6.603 8.199 8.923 1.00 89.25 179 ILE A N 1
ATOM 1400 C CA . ILE A 1 179 ? 6.847 9.629 9.168 1.00 89.25 179 ILE A CA 1
ATOM 1401 C C . ILE A 1 179 ? 5.563 10.431 8.948 1.00 89.25 179 ILE A C 1
ATOM 1403 O O . ILE A 1 179 ? 5.104 11.152 9.835 1.00 89.25 179 ILE A O 1
ATOM 1407 N N . ILE A 1 180 ? 4.931 10.251 7.788 1.00 91.69 180 ILE A N 1
ATOM 1408 C CA . ILE A 1 180 ? 3.727 11.003 7.430 1.00 91.69 180 ILE A CA 1
ATOM 1409 C C . ILE A 1 180 ? 2.550 10.614 8.328 1.00 91.69 180 ILE A C 1
ATOM 1411 O O . ILE A 1 180 ? 1.753 11.470 8.700 1.00 91.69 180 ILE A O 1
ATOM 1415 N N . SER A 1 181 ? 2.430 9.341 8.711 1.00 89.69 181 SER A N 1
ATOM 1416 C CA . SER A 1 181 ? 1.364 8.888 9.609 1.00 89.69 181 SER A CA 1
ATOM 1417 C C . SER A 1 181 ? 1.486 9.516 10.996 1.00 89.69 181 SER A C 1
ATOM 1419 O O . SER A 1 181 ? 0.459 9.865 11.577 1.00 89.69 181 SER A O 1
ATOM 1421 N N . VAL A 1 182 ? 2.704 9.677 11.528 1.00 88.50 182 VAL A N 1
ATOM 1422 C CA . VAL A 1 182 ? 2.925 10.366 12.811 1.00 88.50 182 VAL A CA 1
ATOM 1423 C C . VAL A 1 182 ? 2.513 11.832 12.689 1.00 88.50 182 VAL A C 1
ATOM 1425 O O . VAL A 1 182 ? 1.682 12.287 13.471 1.00 88.50 182 VAL A O 1
ATOM 1428 N N . ILE A 1 183 ? 2.992 12.536 11.657 1.00 89.06 183 ILE A N 1
ATOM 1429 C CA . ILE A 1 183 ? 2.639 13.946 11.412 1.00 89.06 183 ILE A CA 1
ATOM 1430 C C . ILE A 1 183 ? 1.118 14.113 11.286 1.00 89.06 183 ILE A C 1
ATOM 1432 O O . ILE A 1 183 ? 0.524 14.954 11.958 1.00 89.06 183 ILE A O 1
ATOM 1436 N N . LEU A 1 184 ? 0.458 13.282 10.474 1.00 89.19 184 LEU A N 1
ATOM 1437 C CA . LEU A 1 184 ? -0.991 13.352 10.286 1.00 89.19 184 LEU A CA 1
ATOM 1438 C C . LEU A 1 184 ? -1.770 13.013 11.556 1.00 89.19 184 LEU A C 1
ATOM 1440 O O . LEU A 1 184 ? -2.833 13.592 11.763 1.00 89.19 184 LEU A O 1
ATOM 1444 N N . THR A 1 185 ? -1.267 12.111 12.398 1.00 87.81 185 THR A N 1
ATOM 1445 C CA . THR A 1 185 ? -1.903 11.781 13.682 1.00 87.81 185 THR A CA 1
ATOM 1446 C C . THR A 1 185 ? -1.869 12.987 14.618 1.00 87.81 185 THR A C 1
ATOM 1448 O O . THR A 1 185 ? -2.907 13.363 15.157 1.00 87.81 185 THR A O 1
ATOM 1451 N N . VAL A 1 186 ? -0.725 13.667 14.723 1.00 87.12 186 VAL A N 1
ATOM 1452 C CA . VAL A 1 186 ? -0.595 14.892 15.529 1.00 87.12 186 VAL A CA 1
ATOM 1453 C C . VAL A 1 186 ? -1.501 15.999 15.006 1.00 87.12 186 VAL A C 1
ATOM 1455 O O . VAL A 1 186 ? -2.261 16.595 15.764 1.00 87.12 186 VAL A O 1
ATOM 1458 N N . VAL A 1 187 ? -1.455 16.258 13.700 1.00 89.31 187 VAL A N 1
ATOM 1459 C CA . VAL A 1 187 ? -2.179 17.383 13.093 1.00 89.31 187 VAL A CA 1
ATOM 1460 C C . VAL A 1 187 ? -3.689 17.134 13.053 1.00 89.31 187 VAL A C 1
ATOM 1462 O O . VAL A 1 187 ? -4.471 18.035 13.351 1.00 89.31 187 VAL A O 1
ATOM 1465 N N . THR A 1 188 ? -4.113 15.922 12.684 1.00 87.75 188 THR A N 1
ATOM 1466 C CA . THR A 1 188 ? -5.527 15.617 12.398 1.00 87.75 188 THR A CA 1
ATOM 1467 C C . THR A 1 188 ? -6.268 15.097 13.620 1.00 87.75 188 THR A C 1
ATOM 1469 O O . THR A 1 188 ? -7.415 15.477 13.836 1.00 87.75 188 THR A O 1
ATOM 1472 N N . LEU A 1 189 ? -5.644 14.209 14.401 1.00 85.50 189 LEU A N 1
ATOM 1473 C CA . LEU A 1 189 ? -6.286 13.575 15.557 1.00 85.50 189 LEU A CA 1
ATOM 1474 C C . LEU A 1 189 ? -5.969 14.299 16.871 1.00 85.50 189 LEU A C 1
ATOM 1476 O O . LEU A 1 189 ? -6.642 14.044 17.862 1.00 85.50 189 LEU A O 1
ATOM 1480 N N . ARG A 1 190 ? -4.981 15.213 16.880 1.00 86.88 190 ARG A N 1
ATOM 1481 C CA . ARG A 1 190 ? -4.509 15.926 18.083 1.00 86.88 190 ARG A CA 1
ATOM 1482 C C . ARG A 1 190 ? -4.142 14.980 19.236 1.00 86.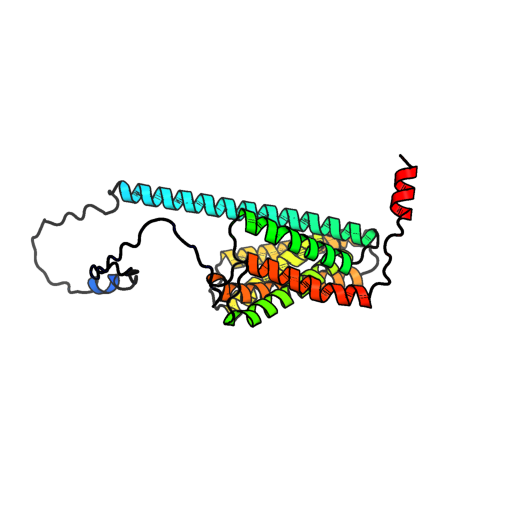88 190 ARG A C 1
ATOM 1484 O O . ARG A 1 190 ? -4.213 15.354 20.402 1.00 86.88 190 ARG A O 1
ATOM 1491 N N . GLU A 1 191 ? -3.748 13.752 18.903 1.00 84.31 191 GLU A N 1
ATOM 1492 C CA . GLU A 1 191 ? -3.282 12.753 19.864 1.00 84.31 191 GLU A CA 1
ATOM 1493 C C . GLU A 1 191 ? -1.850 13.100 20.305 1.00 84.31 191 GLU A C 1
ATOM 1495 O O . GLU A 1 191 ? -1.004 13.462 19.481 1.00 84.31 191 GLU A O 1
ATOM 1500 N N . ALA A 1 192 ? -1.568 12.985 21.607 1.00 82.69 192 ALA A N 1
ATOM 1501 C CA . ALA A 1 192 ? -0.226 13.193 22.139 1.00 82.69 192 ALA A CA 1
ATOM 1502 C C . ALA A 1 192 ? 0.723 12.091 21.643 1.00 82.69 192 ALA A C 1
ATOM 1504 O O . ALA A 1 192 ? 0.427 10.899 21.757 1.00 82.69 192 ALA A O 1
ATOM 1505 N N . VAL A 1 193 ? 1.879 12.490 21.106 1.00 81.06 193 VAL A N 1
ATOM 1506 C CA . VAL A 1 193 ? 2.907 11.543 20.660 1.00 81.06 193 VAL A CA 1
ATOM 1507 C C . VAL A 1 193 ? 3.653 11.013 21.872 1.00 81.06 193 VAL A C 1
ATOM 1509 O O . VAL A 1 193 ? 4.217 11.774 22.656 1.00 81.06 193 VAL A O 1
ATOM 1512 N N . THR A 1 194 ? 3.684 9.696 22.012 1.00 86.94 194 THR A N 1
ATOM 1513 C CA . THR A 1 194 ? 4.461 9.041 23.070 1.00 86.94 194 THR A CA 1
ATOM 1514 C C . THR A 1 194 ? 5.954 9.054 22.734 1.00 86.94 194 THR A C 1
ATOM 1516 O O . THR A 1 194 ? 6.343 8.980 21.566 1.00 86.94 194 THR A O 1
ATOM 1519 N N . ALA A 1 195 ? 6.822 9.077 23.751 1.00 83.69 195 ALA A N 1
ATOM 1520 C CA . ALA A 1 195 ? 8.276 9.015 23.553 1.00 83.69 195 ALA A CA 1
ATOM 1521 C C . ALA A 1 195 ? 8.711 7.784 22.731 1.00 83.69 195 ALA A C 1
ATOM 1523 O O . ALA A 1 195 ? 9.633 7.859 21.920 1.00 83.69 195 ALA A O 1
ATOM 1524 N N . LEU A 1 196 ? 7.992 6.665 22.870 1.00 80.56 196 LEU A N 1
ATOM 1525 C CA . LEU A 1 196 ? 8.232 5.445 22.100 1.00 80.56 196 LEU A CA 1
ATOM 1526 C C . LEU A 1 196 ? 7.952 5.632 20.599 1.00 80.56 196 LEU A C 1
ATOM 1528 O O . LEU A 1 196 ? 8.709 5.127 19.773 1.00 80.56 196 LEU A O 1
ATOM 1532 N N . GLN A 1 197 ? 6.919 6.396 20.229 1.00 81.56 197 GLN A N 1
ATOM 1533 C CA . GLN A 1 197 ? 6.635 6.726 18.826 1.00 81.56 197 GLN A CA 1
ATOM 1534 C C . GLN A 1 197 ? 7.713 7.631 18.224 1.00 81.56 197 GLN A C 1
ATOM 1536 O O . GLN A 1 197 ? 8.083 7.435 17.068 1.00 81.56 197 GLN A O 1
ATOM 1541 N N . LEU A 1 198 ? 8.248 8.579 19.001 1.00 85.44 198 LEU A N 1
ATOM 1542 C CA . LEU A 1 198 ? 9.384 9.403 18.575 1.00 85.44 198 LEU A CA 1
ATOM 1543 C C . LEU A 1 198 ? 10.649 8.559 18.384 1.00 85.44 198 LEU A C 1
ATOM 1545 O O . LEU A 1 198 ? 11.327 8.706 17.373 1.00 85.44 198 LEU A O 1
ATOM 1549 N N . CYS A 1 199 ? 10.936 7.628 19.297 1.00 86.50 199 CYS A N 1
ATOM 1550 C CA . CYS A 1 199 ? 12.057 6.700 19.145 1.00 86.50 199 CYS A CA 1
ATOM 1551 C C . CYS A 1 199 ? 11.904 5.828 17.885 1.00 86.50 199 CYS A C 1
ATOM 1553 O O . CYS A 1 199 ? 12.822 5.744 17.069 1.00 86.50 199 CYS A O 1
ATOM 1555 N N . ALA A 1 200 ? 10.715 5.255 17.663 1.00 81.56 200 ALA A N 1
ATOM 1556 C CA . ALA A 1 200 ? 10.417 4.471 16.465 1.00 81.56 200 ALA A CA 1
ATOM 1557 C C . ALA A 1 200 ? 10.552 5.298 15.174 1.00 81.56 200 ALA A C 1
ATOM 1559 O O . ALA A 1 200 ? 11.057 4.798 14.168 1.00 81.56 200 ALA A O 1
ATOM 1560 N N . LEU A 1 201 ? 10.139 6.569 15.207 1.00 85.06 201 LEU A N 1
ATOM 1561 C CA . LEU A 1 201 ? 10.309 7.506 14.100 1.00 85.06 201 LEU A CA 1
ATOM 1562 C C . LEU A 1 201 ? 11.793 7.754 13.804 1.00 85.06 201 LEU A C 1
ATOM 1564 O O . LEU A 1 201 ? 12.204 7.639 12.651 1.00 85.06 201 LEU A O 1
ATOM 1568 N N . SER A 1 202 ? 12.600 8.032 14.829 1.00 86.88 202 SER A N 1
ATOM 1569 C CA . SER A 1 202 ? 14.044 8.244 14.688 1.00 86.88 202 SER A CA 1
ATOM 1570 C C . SER A 1 202 ? 14.753 7.013 14.121 1.00 86.88 202 SER A C 1
ATOM 1572 O O . SER A 1 202 ? 15.557 7.144 13.200 1.00 86.88 202 SER A O 1
ATOM 1574 N N . ILE A 1 203 ? 14.413 5.811 14.602 1.00 86.00 203 ILE A N 1
ATOM 1575 C CA . ILE A 1 203 ? 14.956 4.547 14.077 1.00 86.00 203 ILE A CA 1
ATOM 1576 C C . ILE A 1 203 ? 14.544 4.344 12.612 1.00 86.00 203 ILE A C 1
ATOM 1578 O O . ILE A 1 203 ? 15.372 3.950 11.793 1.00 86.00 203 ILE A O 1
ATOM 1582 N N . ALA A 1 204 ? 13.293 4.650 12.248 1.00 81.31 204 ALA A N 1
ATOM 1583 C CA . ALA A 1 204 ? 12.826 4.543 10.866 1.00 81.31 204 ALA A CA 1
ATOM 1584 C C . ALA A 1 204 ? 13.552 5.522 9.925 1.00 81.31 204 ALA A C 1
ATOM 1586 O O . ALA A 1 204 ? 13.909 5.146 8.808 1.00 81.31 204 ALA A O 1
ATOM 1587 N N . VAL A 1 205 ? 13.804 6.757 10.375 1.00 83.62 205 VAL A N 1
ATOM 1588 C CA . VAL A 1 205 ? 14.583 7.755 9.623 1.00 83.62 205 VAL A CA 1
ATOM 1589 C C . VAL A 1 205 ? 16.041 7.312 9.479 1.00 83.62 205 VAL A C 1
ATOM 1591 O O . VAL A 1 205 ? 16.591 7.385 8.383 1.00 83.62 205 VAL A O 1
ATOM 1594 N N . LEU A 1 206 ? 16.659 6.792 10.541 1.00 86.00 206 LEU A N 1
ATOM 1595 C CA . LEU A 1 206 ? 18.027 6.276 10.481 1.00 86.00 206 LEU A CA 1
ATOM 1596 C C . LEU A 1 206 ? 18.141 5.085 9.516 1.00 86.00 206 LEU A C 1
ATOM 1598 O O . LEU A 1 206 ? 19.027 5.069 8.664 1.00 86.00 206 LEU A O 1
ATOM 1602 N N . GLY A 1 207 ? 17.212 4.126 9.595 1.00 81.81 207 GLY A N 1
ATOM 1603 C CA . GLY A 1 207 ? 17.159 2.979 8.685 1.00 81.81 207 GLY A CA 1
ATOM 1604 C C . GLY A 1 207 ? 17.024 3.398 7.219 1.00 81.81 207 GLY A C 1
ATOM 1605 O O . GLY A 1 207 ? 17.685 2.829 6.353 1.00 81.81 207 GLY A O 1
ATOM 1606 N N . MET A 1 208 ? 16.246 4.449 6.944 1.00 75.31 208 MET A N 1
ATOM 1607 C CA . MET A 1 208 ? 16.137 5.042 5.608 1.00 75.31 208 MET A CA 1
ATOM 1608 C C . MET A 1 208 ? 17.441 5.620 5.087 1.00 75.31 208 MET A C 1
ATOM 1610 O O . MET A 1 208 ? 17.778 5.397 3.927 1.00 75.31 208 MET A O 1
ATOM 1614 N N . VAL A 1 209 ? 18.160 6.369 5.924 1.00 80.44 209 VAL A N 1
ATOM 1615 C CA . VAL A 1 209 ? 19.442 6.970 5.540 1.00 80.44 209 VAL A CA 1
ATOM 1616 C C . VAL A 1 209 ? 20.460 5.871 5.237 1.00 80.44 209 VAL A C 1
ATOM 1618 O O . VAL A 1 209 ? 21.097 5.908 4.186 1.00 80.44 209 VAL A O 1
ATOM 1621 N N . LEU A 1 210 ? 20.552 4.849 6.096 1.00 82.62 210 LEU A N 1
ATOM 1622 C CA . LEU A 1 210 ? 21.453 3.710 5.894 1.00 82.62 210 LEU A CA 1
ATOM 1623 C C . LEU A 1 210 ? 21.130 2.936 4.608 1.00 82.62 210 LEU A C 1
ATOM 1625 O O . LEU A 1 210 ? 22.033 2.614 3.835 1.00 82.62 210 LEU A O 1
ATOM 1629 N N . MET A 1 211 ? 19.847 2.684 4.336 1.00 74.75 211 MET A N 1
ATOM 1630 C CA . MET A 1 211 ? 19.428 2.023 3.097 1.00 74.75 211 MET A CA 1
ATOM 1631 C C . MET A 1 211 ? 19.656 2.890 1.862 1.00 74.75 211 MET A C 1
ATOM 1633 O O . MET A 1 211 ? 20.058 2.360 0.830 1.00 74.75 211 MET A O 1
ATOM 1637 N N . GLY A 1 212 ? 19.459 4.207 1.956 1.00 70.81 212 GLY A N 1
ATOM 1638 C CA . GLY A 1 212 ? 19.784 5.145 0.882 1.00 70.81 212 GLY A CA 1
ATOM 1639 C C . GLY A 1 212 ? 21.261 5.069 0.493 1.00 70.81 212 GLY A C 1
ATOM 1640 O O . GLY A 1 212 ? 21.561 4.887 -0.683 1.00 70.81 212 GLY A O 1
ATOM 1641 N N . ILE A 1 213 ? 22.161 5.097 1.483 1.00 75.50 213 ILE A N 1
ATOM 1642 C CA . ILE A 1 213 ? 23.616 4.987 1.280 1.00 75.50 213 ILE A CA 1
ATOM 1643 C C . ILE A 1 213 ? 23.982 3.645 0.628 1.00 75.50 213 ILE A C 1
ATOM 1645 O O . ILE A 1 213 ? 24.706 3.613 -0.370 1.00 75.50 213 ILE A O 1
ATOM 1649 N N . SER A 1 214 ? 23.447 2.536 1.149 1.00 76.00 214 SER A N 1
ATOM 1650 C CA . SER A 1 214 ? 23.687 1.202 0.583 1.00 76.00 214 SER A CA 1
ATOM 1651 C C . SER A 1 214 ? 23.179 1.097 -0.861 1.00 76.00 214 SER A C 1
ATOM 1653 O O . SER A 1 214 ? 23.878 0.586 -1.734 1.00 76.00 214 SER A O 1
ATOM 1655 N N . THR A 1 215 ? 22.002 1.663 -1.138 1.00 70.12 215 THR A N 1
ATOM 1656 C CA . THR A 1 215 ? 21.391 1.663 -2.473 1.00 70.12 215 THR A CA 1
ATOM 1657 C C . THR A 1 215 ? 22.192 2.502 -3.467 1.00 70.12 215 THR A C 1
ATOM 1659 O O . THR A 1 215 ? 22.293 2.116 -4.630 1.00 70.12 215 THR A O 1
ATOM 1662 N N . THR A 1 216 ? 22.762 3.637 -3.047 1.00 67.50 216 THR A N 1
ATOM 1663 C CA . THR A 1 216 ? 23.620 4.457 -3.918 1.00 67.50 216 THR A CA 1
ATOM 1664 C C . THR A 1 216 ? 24.920 3.738 -4.262 1.00 67.50 216 THR A C 1
ATOM 1666 O O . THR A 1 216 ? 25.266 3.665 -5.434 1.00 67.50 216 THR A O 1
ATOM 1669 N N . GLN A 1 217 ? 25.564 3.091 -3.283 1.00 67.69 217 GLN A N 1
ATOM 1670 C CA . GLN A 1 217 ? 26.801 2.340 -3.524 1.00 67.69 217 GLN A CA 1
ATOM 1671 C C . GLN A 1 217 ? 26.591 1.130 -4.444 1.00 67.69 217 GLN A C 1
ATOM 1673 O O . GLN A 1 217 ? 27.450 0.821 -5.266 1.00 67.69 217 GLN A O 1
ATOM 1678 N N . LEU A 1 218 ? 25.443 0.454 -4.331 1.00 65.44 218 LEU A N 1
ATOM 1679 C CA . LEU A 1 218 ? 25.117 -0.693 -5.180 1.00 65.44 218 LEU A CA 1
ATOM 1680 C C . LEU A 1 218 ? 24.702 -0.270 -6.603 1.00 65.44 218 LEU A C 1
ATOM 1682 O O . LEU A 1 218 ? 24.964 -0.993 -7.563 1.00 65.44 218 LEU A O 1
ATOM 1686 N N . ASN A 1 219 ? 24.065 0.897 -6.756 1.00 58.81 219 ASN A N 1
ATOM 1687 C CA . ASN A 1 219 ? 23.602 1.388 -8.059 1.00 58.81 219 ASN A CA 1
ATOM 1688 C C . ASN A 1 219 ? 24.669 2.109 -8.879 1.00 58.81 219 ASN A C 1
ATOM 1690 O O . ASN A 1 219 ? 24.537 2.102 -10.103 1.00 58.81 219 ASN A O 1
ATOM 1694 N N . ASP A 1 220 ? 25.728 2.643 -8.263 1.00 56.88 220 ASP A N 1
ATOM 1695 C CA . ASP A 1 220 ? 26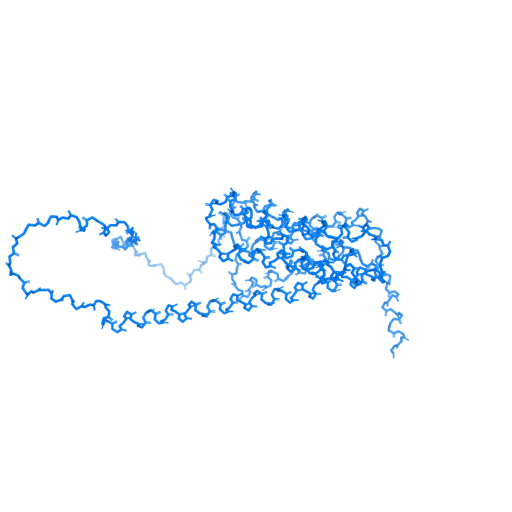.892 3.157 -9.003 1.00 56.88 220 ASP A CA 1
ATOM 1696 C C . ASP A 1 220 ? 27.515 2.075 -9.915 1.00 56.88 220 ASP A C 1
ATOM 1698 O O . ASP A 1 220 ? 28.149 2.397 -10.918 1.00 56.88 220 ASP A O 1
ATOM 1702 N N . PHE A 1 221 ? 27.248 0.790 -9.639 1.00 51.09 221 PHE A N 1
ATOM 1703 C CA . PHE A 1 221 ? 27.624 -0.345 -10.489 1.00 51.09 221 PHE A CA 1
ATOM 1704 C C . PHE A 1 221 ? 26.580 -0.760 -11.547 1.00 51.09 221 PHE A C 1
ATOM 1706 O O . PHE A 1 221 ? 26.957 -1.392 -12.531 1.00 51.09 221 PHE A O 1
ATOM 1713 N N . TYR A 1 222 ? 25.287 -0.446 -11.376 1.00 51.09 222 TYR A N 1
ATOM 1714 C CA . TYR A 1 222 ? 24.195 -1.049 -12.169 1.00 51.09 222 TYR A CA 1
ATOM 1715 C C . TYR A 1 222 ? 23.298 -0.059 -12.930 1.00 51.09 222 TYR A C 1
ATOM 1717 O O . TYR A 1 222 ? 22.648 -0.458 -13.900 1.00 51.09 222 TYR A O 1
ATOM 1725 N N . VAL A 1 223 ? 23.206 1.213 -12.522 1.00 55.22 223 VAL A N 1
ATOM 1726 C CA . VAL A 1 223 ? 22.212 2.152 -13.072 1.00 55.22 223 VAL A CA 1
ATOM 1727 C C . VAL A 1 223 ? 22.813 3.549 -13.241 1.00 55.22 223 VAL A C 1
ATOM 1729 O O . VAL A 1 223 ? 22.779 4.369 -12.332 1.00 55.22 223 VAL A O 1
ATOM 1732 N N . SER A 1 224 ? 23.252 3.883 -14.457 1.00 58.53 224 SER A N 1
ATOM 1733 C CA . SER A 1 224 ? 23.779 5.216 -14.818 1.00 58.53 224 SER A CA 1
ATOM 1734 C C . SER A 1 224 ? 22.727 6.343 -14.843 1.00 58.53 224 SER A C 1
ATOM 1736 O O . SER A 1 224 ? 23.002 7.445 -15.309 1.00 58.53 224 SER A O 1
ATOM 1738 N N . ASN A 1 225 ? 21.490 6.076 -14.411 1.00 76.06 225 ASN A N 1
ATOM 1739 C CA . ASN A 1 225 ? 20.345 6.972 -14.566 1.00 76.06 225 ASN A CA 1
ATOM 1740 C C . ASN A 1 225 ? 19.819 7.444 -13.206 1.00 76.06 225 ASN A C 1
ATOM 1742 O O . ASN A 1 225 ? 18.819 6.929 -12.698 1.00 76.06 225 ASN A O 1
ATOM 1746 N N . SER A 1 226 ? 20.450 8.480 -12.647 1.00 79.69 226 SER A N 1
ATOM 1747 C CA . SER A 1 226 ? 20.070 9.092 -11.363 1.00 79.69 226 SER A CA 1
ATOM 1748 C C . SER A 1 226 ? 18.592 9.504 -11.301 1.00 79.69 226 SER A C 1
ATOM 1750 O O . SER A 1 226 ? 17.970 9.417 -10.243 1.00 79.69 226 SER A O 1
ATOM 1752 N N . TRP A 1 227 ? 17.985 9.879 -12.435 1.00 86.19 227 TRP A N 1
ATOM 1753 C CA . TRP A 1 227 ? 16.566 10.245 -12.500 1.00 86.19 227 TRP A CA 1
ATOM 1754 C C . TRP A 1 227 ? 15.629 9.095 -12.101 1.00 86.19 227 TRP A C 1
ATOM 1756 O O . TRP A 1 227 ? 14.606 9.345 -11.465 1.00 86.19 227 TRP A O 1
ATOM 1766 N N . ARG A 1 228 ? 15.971 7.836 -12.425 1.00 86.38 228 ARG A N 1
ATOM 1767 C CA . ARG A 1 228 ? 15.161 6.664 -12.047 1.00 86.38 228 ARG A CA 1
ATOM 1768 C C . ARG A 1 228 ? 15.181 6.463 -10.541 1.00 86.38 228 ARG A C 1
ATOM 1770 O O . ARG A 1 228 ? 14.148 6.174 -9.948 1.00 86.38 228 ARG A O 1
ATOM 1777 N N . ILE A 1 229 ? 16.347 6.669 -9.932 1.00 85.38 229 ILE A N 1
ATOM 1778 C CA . ILE A 1 229 ? 16.541 6.537 -8.489 1.00 85.38 229 ILE A CA 1
ATOM 1779 C C . ILE A 1 229 ? 15.725 7.600 -7.755 1.00 85.38 229 ILE A C 1
ATOM 1781 O O . ILE A 1 229 ? 14.884 7.270 -6.917 1.00 85.38 229 ILE A O 1
ATOM 1785 N N . VAL A 1 230 ? 15.910 8.870 -8.127 1.00 87.62 230 VAL A N 1
ATOM 1786 C CA . VAL A 1 230 ? 15.170 9.995 -7.538 1.00 87.62 230 VAL A CA 1
ATOM 1787 C C . VAL A 1 230 ? 13.663 9.836 -7.762 1.00 87.62 230 VAL A C 1
ATOM 1789 O O . VAL A 1 230 ? 12.885 9.966 -6.818 1.00 87.62 230 VAL A O 1
ATOM 1792 N N . GLY A 1 231 ? 13.246 9.483 -8.982 1.00 90.50 231 GLY A N 1
ATOM 1793 C CA . GLY A 1 231 ? 11.845 9.234 -9.318 1.00 90.50 231 GLY A CA 1
ATOM 1794 C C . GLY A 1 231 ? 11.237 8.085 -8.511 1.00 90.50 231 GLY A C 1
ATOM 1795 O O . GLY A 1 231 ? 10.129 8.216 -7.996 1.00 90.50 231 GLY A O 1
ATOM 1796 N N . GLY A 1 232 ? 11.972 6.987 -8.322 1.00 91.44 232 GLY A N 1
ATOM 1797 C CA . GLY A 1 232 ? 11.533 5.850 -7.514 1.00 91.44 232 GLY A CA 1
ATOM 1798 C C . GLY A 1 232 ? 11.321 6.214 -6.045 1.00 91.44 232 GLY A C 1
ATOM 1799 O O . GLY A 1 232 ? 10.263 5.921 -5.486 1.00 91.44 232 GLY A O 1
ATOM 1800 N N . PHE A 1 233 ? 12.271 6.921 -5.424 1.00 91.06 233 PHE A N 1
ATOM 1801 C CA . PHE A 1 233 ? 12.112 7.390 -4.042 1.00 91.06 233 PHE A CA 1
ATOM 1802 C C . PHE A 1 233 ? 10.997 8.432 -3.896 1.00 91.06 233 PHE A C 1
ATOM 1804 O O . PHE A 1 233 ? 10.241 8.384 -2.922 1.00 91.06 233 PHE A O 1
ATOM 1811 N N . PHE A 1 234 ? 10.834 9.327 -4.872 1.00 93.75 234 PHE A N 1
ATOM 1812 C CA . PHE A 1 234 ? 9.722 10.277 -4.897 1.00 93.75 234 PHE A CA 1
ATOM 1813 C C . PHE A 1 234 ? 8.363 9.562 -4.965 1.00 93.75 234 PHE A C 1
ATOM 1815 O O . PHE A 1 234 ? 7.445 9.883 -4.206 1.00 93.75 234 PHE A O 1
ATOM 1822 N N . LEU A 1 235 ? 8.242 8.527 -5.799 1.00 95.50 235 LEU A N 1
ATOM 1823 C CA . LEU A 1 235 ? 7.042 7.695 -5.863 1.00 95.50 235 LEU A CA 1
ATOM 1824 C C . LEU A 1 235 ? 6.799 6.909 -4.561 1.00 95.50 235 LEU A C 1
ATOM 1826 O O . LEU A 1 235 ? 5.653 6.808 -4.119 1.00 95.50 235 LEU A O 1
ATOM 1830 N N . CYS A 1 236 ? 7.846 6.419 -3.887 1.00 94.44 236 CYS A N 1
ATOM 1831 C CA . CYS A 1 236 ? 7.734 5.837 -2.542 1.00 94.44 236 CYS A CA 1
ATOM 1832 C C . CYS A 1 236 ? 7.215 6.845 -1.509 1.00 94.44 236 CYS A C 1
ATOM 1834 O O . CYS A 1 236 ? 6.395 6.493 -0.653 1.00 94.44 236 CYS A O 1
ATOM 1836 N N . PHE A 1 237 ? 7.676 8.095 -1.578 1.00 93.81 237 PHE A N 1
ATOM 1837 C CA . PHE A 1 237 ? 7.195 9.173 -0.719 1.00 93.81 237 PHE A CA 1
ATOM 1838 C C . PHE A 1 237 ? 5.708 9.460 -0.966 1.00 93.81 237 PHE A C 1
ATOM 1840 O O . PHE A 1 237 ? 4.919 9.406 -0.022 1.00 93.81 237 PHE A O 1
ATOM 1847 N N . LEU A 1 238 ? 5.299 9.660 -2.225 1.00 96.75 238 LEU A N 1
ATOM 1848 C CA . LEU A 1 238 ? 3.890 9.858 -2.591 1.00 96.75 238 LEU A CA 1
ATOM 1849 C C . LEU A 1 238 ? 3.013 8.663 -2.195 1.00 96.75 238 LEU A C 1
ATOM 1851 O O . LEU A 1 238 ? 1.907 8.837 -1.684 1.00 96.75 238 LEU A O 1
ATOM 1855 N N . GLY A 1 239 ? 3.521 7.445 -2.386 1.00 95.62 239 GLY A N 1
ATOM 1856 C CA . GLY A 1 239 ? 2.853 6.218 -1.967 1.00 95.62 239 GLY A CA 1
ATOM 1857 C C . GLY A 1 239 ? 2.588 6.185 -0.461 1.00 95.62 239 GLY A C 1
ATOM 1858 O O . GLY A 1 239 ? 1.474 5.875 -0.032 1.00 95.62 239 GLY A O 1
ATOM 1859 N N . GLY A 1 240 ? 3.588 6.555 0.343 1.00 94.31 240 GLY A N 1
ATOM 1860 C CA . GLY A 1 240 ? 3.445 6.714 1.791 1.00 94.31 240 GLY A CA 1
ATOM 1861 C C . GLY A 1 240 ? 2.452 7.811 2.164 1.00 94.31 240 GLY A C 1
ATOM 1862 O O . GLY A 1 240 ? 1.583 7.577 3.003 1.00 94.31 240 GLY A O 1
ATOM 1863 N N . LEU A 1 241 ? 2.521 8.964 1.492 1.00 95.69 241 LEU A N 1
ATOM 1864 C CA . LEU A 1 241 ? 1.641 10.110 1.719 1.00 95.69 241 LEU A CA 1
ATOM 1865 C C . LEU A 1 241 ? 0.171 9.751 1.524 1.00 95.69 241 LEU A C 1
ATOM 1867 O O . LEU A 1 241 ? -0.628 9.865 2.456 1.00 95.69 241 LEU A O 1
ATOM 1871 N N . PHE A 1 242 ? -0.187 9.269 0.333 1.00 97.44 242 PHE A N 1
ATOM 1872 C CA . PHE A 1 242 ? -1.569 8.922 0.018 1.00 97.44 242 PHE A CA 1
ATOM 1873 C C . PHE A 1 242 ? -2.085 7.789 0.905 1.00 97.44 242 PHE A C 1
ATOM 1875 O O . PHE A 1 242 ? -3.224 7.837 1.377 1.00 97.44 242 PHE A O 1
ATOM 1882 N N . ARG A 1 243 ? -1.241 6.795 1.216 1.00 95.25 243 ARG A N 1
ATOM 1883 C CA . ARG A 1 243 ? -1.628 5.711 2.126 1.00 95.25 243 ARG A CA 1
ATOM 1884 C C . ARG A 1 243 ? -1.919 6.233 3.531 1.00 95.25 243 ARG A C 1
ATOM 1886 O O . ARG A 1 243 ? -2.919 5.818 4.115 1.00 95.25 243 ARG A O 1
ATOM 1893 N N . SER A 1 244 ? -1.092 7.131 4.059 1.00 95.06 244 SER A N 1
ATOM 1894 C CA . SER A 1 244 ? -1.293 7.707 5.390 1.00 95.06 244 SER A CA 1
ATOM 1895 C C . SER A 1 244 ? -2.529 8.607 5.438 1.00 95.06 244 SER A C 1
ATOM 1897 O O . SER A 1 244 ? -3.312 8.483 6.375 1.00 95.06 244 SER A O 1
ATOM 1899 N N . ILE A 1 245 ? -2.794 9.416 4.404 1.00 95.50 245 ILE A N 1
ATOM 1900 C CA . ILE A 1 245 ? -4.036 10.209 4.307 1.00 95.50 245 ILE A CA 1
ATOM 1901 C C . ILE A 1 245 ? -5.267 9.294 4.314 1.00 95.50 245 ILE A C 1
ATOM 1903 O O . ILE A 1 245 ? -6.181 9.491 5.119 1.00 95.50 245 ILE A O 1
ATOM 1907 N N . GLY A 1 246 ? -5.283 8.264 3.460 1.00 95.06 246 GLY A N 1
ATOM 1908 C CA . GLY A 1 246 ? -6.391 7.309 3.405 1.00 95.06 246 GLY A CA 1
ATOM 1909 C C . GLY A 1 246 ? -6.572 6.543 4.720 1.00 95.06 246 GLY A C 1
ATOM 1910 O O . GLY A 1 246 ? -7.697 6.333 5.161 1.00 95.06 246 GLY A O 1
ATOM 1911 N N . PHE A 1 247 ? -5.478 6.174 5.395 1.00 93.94 247 PHE A N 1
ATOM 1912 C CA . PHE A 1 247 ? -5.530 5.499 6.694 1.00 93.94 247 PHE A CA 1
ATOM 1913 C C . PHE A 1 247 ? -6.059 6.401 7.814 1.00 93.94 247 PHE A C 1
ATOM 1915 O O . PHE A 1 247 ? -6.886 5.957 8.608 1.00 93.94 247 PHE A O 1
ATOM 1922 N N . THR A 1 248 ? -5.656 7.671 7.858 1.00 93.31 248 THR A N 1
ATOM 1923 C CA . THR A 1 248 ? -6.184 8.638 8.831 1.00 93.31 248 THR A CA 1
ATOM 1924 C C . THR A 1 248 ? -7.684 8.852 8.644 1.00 93.31 248 THR A C 1
ATOM 1926 O O . THR A 1 248 ? -8.426 8.848 9.622 1.00 93.31 248 THR A O 1
ATOM 1929 N N . ARG A 1 249 ? -8.159 8.959 7.396 1.00 93.75 249 ARG A N 1
ATOM 1930 C CA . ARG A 1 249 ? -9.600 9.034 7.097 1.00 93.75 249 ARG A CA 1
ATOM 1931 C C . ARG A 1 249 ? -10.335 7.751 7.481 1.00 93.75 249 ARG A C 1
ATOM 1933 O O . ARG A 1 249 ? -11.407 7.821 8.066 1.00 93.75 249 ARG A O 1
ATOM 1940 N N . TYR A 1 250 ? -9.741 6.587 7.221 1.00 94.56 250 TYR A N 1
ATOM 1941 C CA . TYR A 1 250 ? -10.306 5.311 7.655 1.00 94.56 250 TYR A CA 1
ATOM 1942 C C . TYR A 1 250 ? -10.428 5.218 9.183 1.00 94.56 250 TYR A C 1
ATOM 1944 O O . TYR A 1 250 ? -11.466 4.795 9.683 1.00 94.56 250 TYR A O 1
ATOM 1952 N N . ARG A 1 251 ? -9.428 5.687 9.947 1.00 91.88 251 ARG A N 1
ATOM 1953 C CA . ARG A 1 251 ? -9.491 5.711 11.423 1.00 91.88 251 ARG A CA 1
ATOM 1954 C C . ARG A 1 251 ? -10.703 6.473 11.964 1.00 91.88 251 ARG A C 1
ATOM 1956 O O . ARG A 1 251 ? -11.155 6.126 13.048 1.00 91.88 251 ARG A O 1
ATOM 1963 N N . GLN A 1 252 ? -11.219 7.461 11.232 1.00 91.19 252 GLN A N 1
ATOM 1964 C CA . GLN A 1 252 ? -12.401 8.236 11.626 1.00 91.19 252 GLN A CA 1
ATOM 1965 C C . GLN A 1 252 ? -13.718 7.466 11.446 1.00 91.19 252 GLN A C 1
ATOM 1967 O O . GLN A 1 252 ? -14.702 7.818 12.080 1.00 91.19 252 GLN A O 1
ATOM 1972 N N . ILE A 1 253 ? -13.745 6.431 10.599 1.00 93.19 253 ILE A N 1
ATOM 1973 C CA . ILE A 1 253 ? -14.957 5.653 10.273 1.00 93.19 253 ILE A CA 1
ATOM 1974 C C . ILE A 1 253 ? -14.844 4.167 10.648 1.00 93.19 253 ILE A C 1
ATOM 1976 O O . ILE A 1 253 ? -15.754 3.388 10.372 1.00 93.19 253 ILE A O 1
ATOM 1980 N N . LYS A 1 254 ? -13.728 3.763 11.269 1.00 92.81 254 LYS A N 1
ATOM 1981 C CA . LYS A 1 254 ? -13.379 2.361 11.565 1.00 92.81 254 LYS A CA 1
ATOM 1982 C C . LYS A 1 254 ? -14.391 1.628 12.454 1.00 92.81 254 LYS A C 1
ATOM 1984 O O . LYS A 1 254 ? -14.349 0.408 12.522 1.00 92.81 254 LYS A O 1
ATOM 1989 N N . GLU A 1 255 ? -15.218 2.363 13.199 1.00 91.06 255 GLU A N 1
ATOM 1990 C CA . GLU A 1 255 ? -16.216 1.787 14.111 1.00 91.06 255 GLU A CA 1
ATOM 1991 C C . GLU A 1 255 ? -17.466 1.313 13.364 1.00 91.06 255 GLU A C 1
ATOM 1993 O O . GLU A 1 255 ? -18.126 0.379 13.806 1.00 91.06 255 GLU A O 1
ATOM 1998 N N . GLU A 1 256 ? -17.762 1.916 12.210 1.00 91.44 256 GLU A N 1
ATOM 1999 C CA . GLU A 1 256 ? -18.965 1.630 11.420 1.00 91.44 256 GLU A CA 1
ATOM 2000 C C . GLU A 1 256 ? -18.666 0.890 10.109 1.00 91.44 256 GLU A C 1
ATOM 2002 O O . GLU A 1 256 ? -19.558 0.260 9.541 1.00 91.44 256 GLU A O 1
ATOM 2007 N N . VAL A 1 257 ? -17.432 0.973 9.601 1.00 92.38 257 VAL A N 1
ATOM 2008 C CA . VAL A 1 257 ? -17.028 0.362 8.328 1.00 92.38 257 VAL A CA 1
ATOM 2009 C C . VAL A 1 257 ? -15.890 -0.626 8.556 1.00 92.38 257 VAL A C 1
ATOM 2011 O O . VAL A 1 257 ? -14.826 -0.256 9.052 1.00 92.38 257 VAL A O 1
ATOM 2014 N N . SER A 1 258 ? -16.107 -1.877 8.144 1.00 91.69 258 SER A N 1
ATOM 2015 C CA . SER A 1 258 ? -15.123 -2.956 8.243 1.00 91.69 258 SER A CA 1
ATOM 2016 C C . SER A 1 258 ? -13.919 -2.723 7.321 1.00 91.69 258 SER A C 1
ATOM 2018 O O . SER A 1 258 ? -14.028 -2.119 6.246 1.00 91.69 258 SER A O 1
ATOM 2020 N N . ALA A 1 259 ? -12.745 -3.219 7.721 1.00 91.25 259 ALA A N 1
ATOM 2021 C CA . ALA A 1 259 ? -11.530 -3.102 6.913 1.00 91.25 259 ALA A CA 1
ATOM 2022 C C . ALA A 1 259 ? -11.680 -3.863 5.587 1.00 91.25 259 ALA A C 1
ATOM 2024 O O . ALA A 1 259 ? -11.207 -3.419 4.541 1.00 91.25 259 ALA A O 1
ATOM 2025 N N . GLU A 1 260 ? -12.378 -4.991 5.629 1.00 91.38 260 GLU A N 1
ATOM 2026 C CA . GLU A 1 260 ? -12.659 -5.883 4.514 1.00 91.38 260 GLU A CA 1
ATOM 2027 C C . GLU A 1 260 ? -13.541 -5.202 3.466 1.00 91.38 260 GLU A C 1
ATOM 2029 O O . GLU A 1 260 ? -13.255 -5.303 2.272 1.00 91.38 260 GLU A O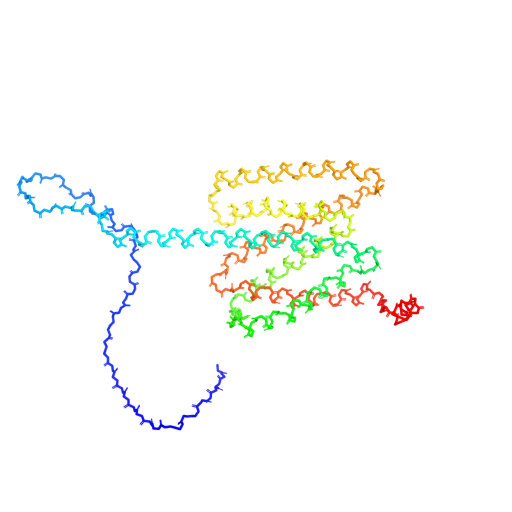 1
ATOM 2034 N N . ALA A 1 261 ? -14.540 -4.416 3.893 1.00 92.56 261 ALA A N 1
ATOM 2035 C CA . ALA A 1 261 ? -15.318 -3.579 2.983 1.00 92.56 261 ALA A CA 1
ATOM 2036 C C . ALA A 1 261 ? -14.418 -2.569 2.258 1.00 92.56 261 ALA A C 1
ATOM 2038 O O . ALA A 1 261 ? -14.487 -2.460 1.034 1.00 92.56 261 ALA A O 1
ATOM 2039 N N . ILE A 1 262 ? -13.519 -1.876 2.968 1.00 94.88 262 ILE A N 1
ATOM 2040 C CA . ILE A 1 262 ? -12.575 -0.936 2.337 1.00 94.88 262 ILE A CA 1
ATOM 2041 C C . ILE A 1 262 ? -11.682 -1.647 1.318 1.00 94.88 262 ILE A C 1
ATOM 2043 O O . ILE A 1 262 ? -11.436 -1.120 0.235 1.00 94.88 262 ILE A O 1
ATOM 2047 N N . VAL A 1 263 ? -11.198 -2.843 1.646 1.00 93.44 263 VAL A N 1
ATOM 2048 C CA . VAL A 1 263 ? -10.342 -3.649 0.767 1.00 93.44 263 VAL A CA 1
ATOM 2049 C C . VAL A 1 263 ? -11.105 -4.092 -0.488 1.00 93.44 263 VAL A C 1
ATOM 2051 O O . VAL A 1 263 ? -10.546 -4.014 -1.585 1.00 93.44 263 VAL A O 1
ATOM 2054 N N . PHE A 1 264 ? -12.372 -4.486 -0.360 1.00 94.69 264 PHE A N 1
ATOM 2055 C CA . PHE A 1 264 ? -13.241 -4.818 -1.491 1.00 94.69 264 PHE A CA 1
ATOM 2056 C C . PHE A 1 264 ? -13.514 -3.599 -2.389 1.00 94.69 264 PHE A C 1
ATOM 2058 O O . PHE A 1 264 ? -13.235 -3.638 -3.588 1.00 94.69 264 PHE A O 1
ATOM 2065 N N . TRP A 1 265 ? -13.976 -2.485 -1.812 1.00 95.62 265 TRP A N 1
ATOM 2066 C CA . TRP A 1 265 ? -14.274 -1.255 -2.558 1.00 95.62 265 TRP A CA 1
ATOM 2067 C C . TRP A 1 265 ? -13.032 -0.650 -3.217 1.00 95.62 265 TRP A C 1
ATOM 2069 O O . TRP A 1 265 ? -13.105 -0.164 -4.344 1.00 95.62 265 TRP A O 1
ATOM 2079 N N . HIS A 1 266 ? -11.871 -0.747 -2.567 1.00 96.00 266 HIS A N 1
ATOM 2080 C CA . HIS A 1 266 ? -10.595 -0.359 -3.160 1.00 96.00 266 HIS A CA 1
ATOM 2081 C C . HIS A 1 266 ? -10.246 -1.208 -4.386 1.00 96.00 266 HIS A C 1
ATOM 2083 O O . HIS A 1 266 ? -9.782 -0.656 -5.383 1.00 96.00 266 HIS A O 1
ATOM 2089 N N . ALA A 1 267 ? -10.457 -2.528 -4.330 1.00 95.38 267 ALA A N 1
ATOM 2090 C CA . ALA A 1 267 ? -10.210 -3.409 -5.471 1.00 95.38 267 ALA A CA 1
ATOM 2091 C C . ALA A 1 267 ? -11.154 -3.085 -6.635 1.00 95.38 267 ALA A C 1
ATOM 2093 O O . ALA A 1 267 ? -10.699 -2.942 -7.769 1.00 95.38 267 ALA A O 1
ATOM 2094 N N . LEU A 1 268 ? -12.440 -2.867 -6.340 1.00 95.62 268 LEU A N 1
ATOM 2095 C CA . LEU A 1 268 ? -13.436 -2.475 -7.335 1.00 95.62 268 LEU A CA 1
ATOM 2096 C C . LEU A 1 268 ? -13.058 -1.155 -8.013 1.00 95.62 268 LEU A C 1
ATOM 2098 O O . LEU A 1 268 ? -12.975 -1.085 -9.237 1.00 95.62 268 LEU A O 1
ATOM 2102 N N . GLN A 1 269 ? -12.757 -0.125 -7.221 1.00 95.69 269 GLN A N 1
ATOM 2103 C CA . GLN A 1 269 ? -12.352 1.174 -7.748 1.00 95.69 269 GLN A CA 1
ATOM 2104 C C . GLN A 1 269 ? -11.037 1.090 -8.537 1.00 95.69 269 GLN A C 1
ATOM 2106 O O . GLN A 1 269 ? -10.910 1.720 -9.588 1.00 95.69 269 GLN A O 1
ATOM 2111 N N . SER A 1 270 ? -10.075 0.291 -8.068 1.00 94.50 270 SER A N 1
ATOM 2112 C CA . SER A 1 270 ? -8.819 0.061 -8.784 1.00 94.50 270 SER A CA 1
ATOM 2113 C C . SER A 1 270 ? -9.063 -0.591 -10.144 1.00 94.50 270 SER A C 1
ATOM 2115 O O . SER A 1 270 ? -8.443 -0.173 -11.117 1.00 94.50 270 SER A O 1
ATOM 2117 N N . CYS A 1 271 ? -9.982 -1.554 -10.262 1.00 94.75 271 CYS A N 1
ATOM 2118 C CA . CYS A 1 271 ? -10.383 -2.108 -11.558 1.00 94.75 271 CYS A CA 1
ATOM 2119 C C . CYS A 1 271 ? -11.022 -1.040 -12.456 1.00 94.75 271 CYS A C 1
ATOM 2121 O O . CYS A 1 271 ? -10.601 -0.879 -13.600 1.00 94.75 271 CYS A O 1
ATOM 2123 N N . CYS A 1 272 ? -11.981 -0.268 -11.934 1.00 94.31 272 CYS A N 1
ATOM 2124 C CA . CYS A 1 272 ? -12.658 0.784 -12.699 1.00 94.31 272 CYS A CA 1
ATOM 2125 C C . CYS A 1 272 ? -11.698 1.857 -13.235 1.00 94.31 272 CYS A C 1
ATOM 2127 O O . CYS A 1 272 ? -11.954 2.411 -14.297 1.00 94.31 272 CYS A O 1
ATOM 2129 N N . LEU A 1 273 ? -10.608 2.151 -12.520 1.00 92.62 273 LEU A N 1
ATOM 2130 C CA . LEU A 1 273 ? -9.597 3.119 -12.957 1.00 92.62 273 LEU A CA 1
ATOM 2131 C C . LEU A 1 273 ? -8.541 2.499 -13.881 1.00 92.62 273 LEU A C 1
ATOM 2133 O O . LEU A 1 273 ? -8.181 3.104 -14.888 1.00 92.62 273 LEU A O 1
ATOM 2137 N N . ASN A 1 274 ? -8.053 1.295 -13.573 1.00 90.19 274 ASN A N 1
ATOM 2138 C CA . ASN A 1 274 ? -6.964 0.683 -14.338 1.00 90.19 274 ASN A CA 1
ATOM 2139 C C . ASN A 1 274 ? -7.422 0.086 -15.675 1.00 90.19 274 ASN A C 1
ATOM 2141 O O . ASN A 1 274 ? -6.612 0.037 -16.593 1.00 90.19 274 ASN A O 1
ATOM 2145 N N . VAL A 1 275 ? -8.688 -0.327 -15.829 1.00 91.62 275 VAL A N 1
ATOM 2146 C CA . VAL A 1 275 ? -9.195 -0.844 -17.118 1.00 91.62 275 VAL A CA 1
ATOM 2147 C C . VAL A 1 275 ? -9.155 0.231 -18.217 1.00 91.62 275 VAL A C 1
ATOM 2149 O O . VAL A 1 275 ? -8.521 -0.017 -19.241 1.00 91.62 275 VAL A O 1
ATOM 2152 N N . PRO A 1 276 ? -9.730 1.439 -18.035 1.00 91.12 276 PRO A N 1
ATOM 2153 C CA . PRO A 1 276 ? -9.610 2.511 -19.022 1.00 91.12 276 PRO A CA 1
ATOM 2154 C C . PRO A 1 276 ? -8.161 2.923 -19.282 1.00 91.12 276 PRO A C 1
ATOM 2156 O O . PRO A 1 276 ? -7.775 3.107 -20.430 1.00 91.12 276 PRO A O 1
ATOM 2159 N N . VAL A 1 277 ? -7.341 3.038 -18.231 1.00 87.25 277 VAL A N 1
ATOM 2160 C CA . VAL A 1 277 ? -5.920 3.402 -18.369 1.00 87.25 277 VAL A CA 1
ATOM 2161 C C . VAL A 1 277 ? -5.168 2.346 -19.182 1.00 87.25 277 VAL A C 1
ATOM 2163 O O . VAL A 1 277 ? -4.404 2.701 -20.073 1.00 87.25 277 VAL A O 1
ATOM 2166 N N . SER A 1 278 ? -5.413 1.060 -18.930 1.00 85.50 278 SER A N 1
ATOM 2167 C CA . SER A 1 278 ? -4.844 -0.040 -19.713 1.00 85.50 278 SER A CA 1
ATOM 2168 C C . SER A 1 278 ? -5.274 0.052 -21.179 1.00 85.50 278 SER A C 1
ATOM 2170 O O . SER A 1 278 ? -4.420 0.022 -22.056 1.00 85.50 278 SER A O 1
ATOM 2172 N N . LEU A 1 279 ? -6.562 0.281 -21.454 1.00 85.62 279 LEU A N 1
ATOM 2173 C CA . LEU A 1 279 ? -7.082 0.411 -22.821 1.00 85.62 279 LEU A CA 1
ATOM 2174 C C . LEU A 1 279 ? -6.519 1.623 -23.583 1.00 85.62 279 LEU A C 1
ATOM 2176 O O . LEU A 1 279 ? -6.341 1.542 -24.793 1.00 85.62 279 LEU A O 1
ATOM 2180 N N . ILE A 1 280 ? -6.256 2.740 -22.898 1.00 86.00 280 ILE A N 1
ATOM 2181 C CA . ILE A 1 280 ? -5.741 3.971 -23.521 1.00 86.00 280 ILE A CA 1
ATOM 2182 C C . ILE A 1 280 ? -4.231 3.887 -23.758 1.00 86.00 280 ILE A C 1
ATOM 2184 O O . ILE A 1 280 ? -3.747 4.300 -24.809 1.00 86.00 280 ILE A O 1
ATOM 2188 N N . PHE A 1 281 ? -3.476 3.408 -22.767 1.00 77.62 281 PHE A N 1
ATOM 2189 C CA . PHE A 1 281 ? -2.014 3.492 -22.775 1.00 77.62 281 PHE A CA 1
ATOM 2190 C C . PHE A 1 281 ? -1.324 2.219 -23.258 1.00 77.62 281 PHE A C 1
ATOM 2192 O O . PHE A 1 281 ? -0.136 2.270 -23.577 1.00 77.62 281 PHE A O 1
ATOM 2199 N N . GLN A 1 282 ? -2.024 1.086 -23.322 1.00 68.25 282 GLN A N 1
ATOM 2200 C CA . GLN A 1 282 ? -1.442 -0.149 -23.827 1.00 68.25 282 GLN A CA 1
ATOM 2201 C C . GLN A 1 282 ? -1.963 -0.462 -25.225 1.00 68.25 282 GLN A C 1
ATOM 2203 O O . GLN A 1 282 ? -3.133 -0.782 -25.423 1.00 68.25 282 GLN A O 1
ATOM 2208 N N . ASN A 1 283 ? -1.042 -0.487 -26.191 1.00 56.72 283 ASN A N 1
ATOM 2209 C CA . ASN A 1 283 ? -1.194 -1.382 -27.329 1.00 56.72 283 ASN A CA 1
ATOM 2210 C C . ASN A 1 283 ? -1.204 -2.794 -26.747 1.00 56.72 283 ASN A C 1
ATOM 2212 O O . ASN A 1 283 ? -0.158 -3.269 -26.306 1.00 56.72 283 ASN A O 1
ATOM 2216 N N . TYR A 1 284 ? -2.382 -3.412 -26.660 1.00 53.19 284 TYR A N 1
ATOM 2217 C CA . TYR A 1 284 ? -2.561 -4.764 -26.140 1.00 53.19 284 TYR A CA 1
ATOM 2218 C C . TYR A 1 284 ? -1.609 -5.720 -26.870 1.00 53.19 284 TYR A C 1
ATOM 2220 O O . TYR A 1 284 ? -1.907 -6.230 -27.947 1.00 53.19 284 TYR A O 1
ATOM 2228 N N . SER A 1 285 ? -0.457 -5.989 -26.260 1.00 48.28 285 SER A N 1
ATOM 2229 C CA . SER A 1 285 ? 0.335 -7.170 -26.562 1.00 48.28 285 SER A CA 1
ATOM 2230 C C . SER A 1 285 ? -0.331 -8.300 -25.800 1.00 48.28 285 SER A C 1
ATOM 2232 O O . SER A 1 285 ? 0.192 -8.777 -24.800 1.00 48.28 285 SER A O 1
ATOM 2234 N N . ILE A 1 286 ? -1.534 -8.698 -26.235 1.00 48.75 286 ILE A N 1
ATOM 2235 C CA . ILE A 1 286 ? -2.043 -10.019 -25.868 1.00 48.75 286 ILE A CA 1
ATOM 2236 C C . ILE A 1 286 ? -0.896 -10.955 -26.240 1.00 48.75 286 ILE A C 1
ATOM 2238 O O . ILE A 1 286 ? -0.490 -10.921 -27.409 1.00 48.75 286 ILE A O 1
ATOM 2242 N N . PRO A 1 287 ? -0.310 -11.711 -25.293 1.00 45.12 287 PRO A N 1
ATOM 2243 C CA . PRO A 1 287 ? 0.730 -12.653 -25.640 1.00 45.12 287 PRO A CA 1
ATOM 2244 C C . PRO A 1 287 ? 0.112 -13.567 -26.686 1.00 45.12 287 PRO A C 1
ATOM 2246 O O . PRO A 1 287 ? -0.802 -14.342 -26.405 1.00 45.12 287 PRO A O 1
ATOM 2249 N N . SER A 1 288 ? 0.549 -13.396 -27.934 1.00 42.75 288 SER A N 1
ATOM 2250 C CA . SER A 1 288 ? 0.201 -14.307 -29.003 1.00 42.75 288 SER A CA 1
ATOM 2251 C C . SER A 1 288 ? 0.514 -15.692 -28.453 1.00 42.75 288 SER A C 1
ATOM 2253 O O . SER A 1 288 ? 1.630 -15.933 -27.989 1.00 42.75 288 SER A O 1
ATOM 2255 N N . ILE A 1 289 ? -0.478 -16.581 -28.487 1.00 52.31 289 ILE A N 1
ATOM 2256 C CA . ILE A 1 289 ? -0.451 -17.966 -27.981 1.00 52.31 289 ILE A CA 1
ATOM 2257 C C . ILE A 1 289 ? 0.817 -18.739 -28.423 1.00 52.31 289 ILE A C 1
ATOM 2259 O O . ILE A 1 289 ? 1.193 -19.737 -27.814 1.00 52.31 289 ILE A O 1
ATOM 2263 N N . LYS A 1 290 ? 1.555 -18.222 -29.413 1.00 45.41 290 LYS A N 1
ATOM 2264 C CA . LYS A 1 290 ? 2.934 -18.596 -29.759 1.00 45.41 290 LYS A CA 1
ATOM 2265 C C . LYS A 1 290 ? 3.900 -18.733 -28.566 1.00 45.41 290 LYS A C 1
ATOM 2267 O O . LYS A 1 290 ? 4.708 -19.652 -28.600 1.00 45.41 290 LYS A O 1
ATOM 2272 N N . PHE A 1 291 ? 3.806 -17.927 -27.501 1.00 46.44 291 PHE A N 1
ATOM 2273 C CA . PHE A 1 291 ? 4.747 -18.044 -26.365 1.00 46.44 291 PHE A CA 1
ATOM 2274 C C . PHE A 1 291 ? 4.521 -19.310 -25.508 1.00 46.44 291 PHE A C 1
ATOM 2276 O O . PHE A 1 291 ? 5.461 -19.850 -24.926 1.00 46.44 291 PHE A O 1
ATOM 2283 N N . LEU A 1 292 ? 3.289 -19.835 -25.476 1.00 48.47 292 LEU A N 1
ATOM 2284 C CA . LEU A 1 292 ? 2.988 -21.147 -24.882 1.00 48.47 292 LEU A CA 1
ATOM 2285 C C . LEU A 1 292 ? 3.424 -22.297 -25.802 1.00 48.47 292 LEU A C 1
ATOM 2287 O O . LEU A 1 292 ? 3.850 -23.342 -25.314 1.00 48.47 292 LEU A O 1
ATOM 2291 N N . HIS A 1 293 ? 3.382 -22.089 -27.120 1.00 44.84 293 HIS A N 1
ATOM 2292 C CA . HIS A 1 293 ? 3.811 -23.087 -28.099 1.00 44.84 293 HIS A CA 1
ATOM 2293 C C . HIS A 1 293 ? 5.340 -23.275 -28.125 1.00 44.84 293 HIS A C 1
ATOM 2295 O O . HIS A 1 293 ? 5.809 -24.407 -28.217 1.00 44.84 293 HIS A O 1
ATOM 2301 N N . GLU A 1 294 ? 6.141 -22.212 -28.009 1.00 47.75 294 GLU A N 1
ATOM 2302 C CA . GLU A 1 294 ? 7.610 -22.347 -28.023 1.00 47.75 294 GLU A CA 1
ATOM 2303 C C . GLU A 1 294 ? 8.169 -22.975 -26.740 1.00 47.75 294 GLU A C 1
ATOM 2305 O O . GLU A 1 294 ? 9.121 -23.749 -26.810 1.00 47.75 294 GLU A O 1
ATOM 2310 N N . ARG A 1 295 ? 7.549 -22.739 -25.573 1.00 47.12 295 ARG A N 1
ATOM 2311 C CA . ARG A 1 295 ? 7.953 -23.433 -24.335 1.00 47.12 295 ARG A CA 1
ATOM 2312 C C . ARG A 1 295 ? 7.467 -24.882 -24.248 1.00 47.12 295 ARG A C 1
ATOM 2314 O O . ARG A 1 295 ? 8.152 -25.678 -23.621 1.00 47.12 295 ARG A O 1
ATOM 2321 N N . CYS A 1 296 ? 6.351 -25.247 -24.887 1.00 48.59 296 CYS A N 1
ATOM 2322 C CA . CYS A 1 296 ? 5.941 -26.656 -24.997 1.00 48.59 296 CYS A CA 1
ATOM 2323 C C . CYS A 1 296 ? 6.727 -27.442 -26.057 1.00 48.59 296 CYS A C 1
ATOM 2325 O O . CYS A 1 296 ? 6.703 -28.661 -26.021 1.00 48.59 296 CYS A O 1
ATOM 2327 N N . SER A 1 297 ? 7.426 -26.779 -26.983 1.00 44.62 297 SER A N 1
ATOM 2328 C CA . SER A 1 297 ? 8.276 -27.452 -27.979 1.00 44.62 297 SER A CA 1
ATOM 2329 C C . SER A 1 297 ? 9.701 -27.740 -27.476 1.00 44.62 297 SER A C 1
ATOM 2331 O O . SER A 1 297 ? 10.487 -28.339 -28.208 1.00 44.62 297 SER A O 1
ATOM 2333 N N . MET A 1 298 ? 10.054 -27.279 -26.271 1.00 47.19 298 MET A N 1
ATOM 2334 C CA . MET A 1 298 ? 11.354 -27.515 -25.623 1.00 47.19 298 MET A CA 1
ATOM 2335 C C . MET A 1 298 ? 11.274 -28.480 -24.423 1.00 47.19 298 MET A C 1
ATOM 2337 O O . MET A 1 298 ? 12.255 -28.616 -23.691 1.00 47.19 298 MET A O 1
ATOM 2341 N N . ILE A 1 299 ? 10.132 -29.148 -24.227 1.00 46.16 299 ILE A N 1
ATOM 2342 C CA . ILE A 1 299 ? 9.946 -30.290 -23.315 1.00 46.16 299 ILE A CA 1
ATOM 2343 C C . ILE A 1 299 ? 9.613 -31.504 -24.178 1.00 46.16 299 ILE A C 1
ATOM 2345 O O . ILE A 1 299 ? 10.183 -32.582 -23.908 1.00 46.16 299 ILE A O 1
#